Protein AF-A0AAD8JCR8-F1 (afdb_monomer_lite)

pLDDT: mean 84.41, std 14.59, range [31.91, 97.06]

Structure (mmCIF, N/CA/C/O backbone):
data_AF-A0AAD8JCR8-F1
#
_entry.id   AF-A0AAD8JCR8-F1
#
loop_
_atom_site.group_PDB
_atom_site.id
_atom_site.type_symbol
_atom_site.label_atom_id
_atom_site.label_alt_id
_atom_site.label_comp_id
_atom_site.label_asym_id
_atom_site.label_entity_id
_atom_site.label_seq_id
_atom_site.pdbx_PDB_ins_code
_atom_site.Cartn_x
_atom_site.Cartn_y
_atom_site.Cartn_z
_atom_site.occupancy
_atom_site.B_iso_or_equiv
_atom_site.auth_seq_id
_atom_site.auth_comp_id
_atom_site.auth_asym_id
_atom_site.auth_atom_id
_atom_site.pdbx_PDB_model_num
ATOM 1 N N . MET A 1 1 ? -14.875 0.041 -18.711 1.00 60.53 1 MET A N 1
ATOM 2 C CA . MET A 1 1 ? -13.749 -0.893 -18.945 1.00 60.53 1 MET A CA 1
ATOM 3 C C . MET A 1 1 ? -12.788 -0.206 -19.915 1.00 60.53 1 MET A C 1
ATOM 5 O O . MET A 1 1 ? -13.277 0.429 -20.838 1.00 60.53 1 MET A O 1
ATOM 9 N N . LYS A 1 2 ? -11.468 -0.226 -19.685 1.00 82.69 2 LYS A N 1
ATOM 10 C CA . LYS A 1 2 ? -10.485 0.430 -20.573 1.00 82.69 2 LYS A CA 1
ATOM 11 C C . LYS A 1 2 ? -10.344 -0.399 -21.867 1.00 82.69 2 LYS A C 1
ATOM 13 O O . LYS A 1 2 ? -9.853 -1.528 -21.819 1.00 82.69 2 LYS A O 1
ATOM 18 N N . GLN A 1 3 ? -10.853 0.117 -22.988 1.00 81.38 3 GLN A N 1
ATOM 19 C CA . GLN A 1 3 ? -11.085 -0.630 -24.238 1.00 81.38 3 GLN A CA 1
ATOM 20 C C . GLN A 1 3 ? -10.349 -0.021 -25.440 1.00 81.38 3 GLN A C 1
ATOM 22 O O . GLN A 1 3 ? -10.061 1.175 -25.457 1.00 81.38 3 GLN A O 1
ATOM 27 N N . GLY A 1 4 ? -10.085 -0.851 -26.454 1.00 91.38 4 GLY A N 1
ATOM 28 C CA . GLY A 1 4 ? -9.472 -0.472 -27.728 1.00 91.38 4 GLY A CA 1
ATOM 29 C C . GLY A 1 4 ? -8.068 -1.050 -27.921 1.00 91.38 4 GLY A C 1
ATOM 30 O O . GLY A 1 4 ? -7.397 -1.415 -26.958 1.00 91.38 4 GLY A O 1
ATOM 31 N N . ILE A 1 5 ? -7.591 -1.040 -29.170 1.00 92.50 5 ILE A N 1
ATOM 32 C CA . ILE A 1 5 ? -6.371 -1.741 -29.624 1.00 92.50 5 ILE A CA 1
ATOM 33 C C . ILE A 1 5 ? -5.140 -1.440 -28.753 1.00 92.50 5 ILE A C 1
ATOM 35 O O . ILE A 1 5 ? -4.346 -2.329 -28.456 1.00 92.50 5 ILE A O 1
ATOM 39 N N . LYS A 1 6 ? -4.967 -0.185 -28.317 1.00 91.44 6 LYS A N 1
ATOM 40 C CA . LYS A 1 6 ? -3.845 0.210 -27.445 1.00 91.44 6 LYS A CA 1
ATOM 41 C C . LYS A 1 6 ? -3.911 -0.463 -26.069 1.00 91.44 6 LYS A C 1
ATOM 43 O O . LYS A 1 6 ? -2.875 -0.824 -25.522 1.00 91.44 6 LYS A O 1
ATOM 48 N N . TRP A 1 7 ? -5.113 -0.630 -25.521 1.00 94.00 7 TRP A N 1
ATOM 49 C CA . TRP A 1 7 ? -5.338 -1.312 -24.248 1.00 94.00 7 TRP A CA 1
ATOM 50 C C . TRP A 1 7 ? -5.227 -2.824 -24.375 1.00 94.00 7 TRP A C 1
ATOM 52 O O . TRP A 1 7 ? -4.709 -3.451 -23.459 1.00 94.00 7 TRP A O 1
ATOM 62 N N . ASP A 1 8 ? -5.675 -3.394 -25.494 1.00 92.75 8 ASP A N 1
ATOM 63 C CA . ASP A 1 8 ? -5.535 -4.828 -25.759 1.00 92.75 8 ASP A CA 1
ATOM 64 C C . ASP A 1 8 ? -4.054 -5.218 -25.839 1.00 92.75 8 ASP A C 1
ATOM 66 O O . ASP A 1 8 ? -3.614 -6.088 -25.092 1.00 92.75 8 ASP A O 1
ATOM 70 N N . LYS A 1 9 ? -3.255 -4.472 -26.617 1.00 92.12 9 LYS A N 1
ATOM 71 C CA . LYS A 1 9 ? -1.795 -4.664 -26.685 1.00 92.12 9 LYS A CA 1
ATOM 72 C C . LYS A 1 9 ? -1.109 -4.466 -25.335 1.00 92.12 9 LYS A C 1
ATOM 74 O O . LYS A 1 9 ? -0.214 -5.221 -24.980 1.00 92.12 9 LYS A O 1
ATOM 79 N N . ALA A 1 10 ? -1.511 -3.447 -24.574 1.00 92.88 10 ALA A N 1
ATOM 80 C CA . ALA A 1 10 ? -0.928 -3.207 -23.258 1.00 92.88 10 ALA A CA 1
ATOM 81 C C . ALA A 1 10 ? -1.240 -4.344 -22.275 1.00 92.88 10 ALA A C 1
ATOM 83 O O . ALA A 1 10 ? -0.368 -4.686 -21.487 1.00 92.88 10 ALA A O 1
ATOM 84 N N . ARG A 1 11 ? -2.444 -4.934 -22.322 1.00 94.19 11 ARG A N 1
ATOM 85 C CA . ARG A 1 11 ? -2.802 -6.104 -21.502 1.00 94.19 11 ARG A CA 1
ATOM 86 C C . ARG A 1 11 ? -1.952 -7.313 -21.866 1.00 94.19 11 ARG A C 1
ATOM 88 O O . ARG A 1 11 ? -1.357 -7.907 -20.978 1.00 94.19 11 ARG A O 1
ATOM 95 N N . GLU A 1 12 ? -1.831 -7.595 -23.160 1.00 91.94 12 GLU A N 1
ATOM 96 C CA . GLU A 1 12 ? -0.976 -8.671 -23.663 1.00 91.94 12 GLU A CA 1
ATOM 97 C C . GLU A 1 12 ? 0.472 -8.509 -23.176 1.00 91.94 12 GLU A C 1
ATOM 99 O O . GLU A 1 12 ? 1.027 -9.436 -22.602 1.00 91.94 12 GLU A O 1
ATOM 104 N N . MET A 1 13 ? 1.048 -7.306 -23.292 1.00 92.94 13 MET A N 1
ATOM 105 C CA . MET A 1 13 ? 2.396 -7.008 -22.788 1.00 92.94 13 MET A CA 1
ATOM 106 C C . MET A 1 13 ? 2.516 -7.112 -21.261 1.00 92.94 13 MET A C 1
ATOM 108 O O . MET A 1 13 ? 3.553 -7.529 -20.753 1.00 92.94 13 MET A O 1
ATOM 112 N N . PHE A 1 14 ? 1.490 -6.684 -20.522 1.00 91.62 14 PHE A N 1
ATOM 113 C CA . PHE A 1 14 ? 1.516 -6.622 -19.060 1.00 91.62 14 PHE A CA 1
ATOM 114 C C . PHE A 1 14 ? 1.415 -8.002 -18.405 1.00 91.62 14 PHE A C 1
ATOM 116 O O . PHE A 1 14 ? 1.975 -8.207 -17.331 1.00 91.62 14 PHE A O 1
ATOM 123 N N . ASP A 1 15 ? 0.701 -8.937 -19.032 1.00 89.00 15 ASP A N 1
ATOM 124 C CA . ASP A 1 15 ? 0.519 -10.289 -18.502 1.00 89.00 15 ASP A CA 1
ATOM 125 C C . ASP A 1 15 ? 1.690 -11.232 -18.851 1.00 89.00 15 ASP A C 1
ATOM 127 O O . ASP A 1 15 ? 1.733 -12.368 -18.372 1.00 89.00 15 ASP A O 1
ATOM 131 N N . ILE A 1 16 ? 2.676 -10.768 -19.629 1.00 89.00 16 ILE A N 1
ATOM 132 C CA . ILE A 1 16 ? 3.904 -11.525 -19.883 1.00 89.00 16 ILE A CA 1
ATOM 133 C C . ILE A 1 16 ? 4.768 -11.576 -18.606 1.00 89.00 16 ILE A C 1
ATOM 135 O O . ILE A 1 16 ? 5.085 -10.528 -18.034 1.00 89.00 16 ILE A O 1
ATOM 139 N N . PRO A 1 17 ? 5.201 -12.774 -18.158 1.00 82.94 17 PRO A N 1
ATOM 140 C CA . PRO A 1 17 ? 6.036 -12.916 -16.969 1.00 82.94 17 PRO A CA 1
ATOM 141 C C . PRO A 1 17 ? 7.377 -12.189 -17.086 1.00 82.94 17 PRO A C 1
ATOM 143 O O . PRO A 1 17 ? 8.046 -12.259 -18.116 1.00 82.94 17 PRO A O 1
ATOM 146 N N . GLN A 1 18 ? 7.813 -11.572 -15.990 1.00 87.75 18 GLN A N 1
ATOM 147 C CA . GLN A 1 18 ? 9.146 -10.978 -15.881 1.00 87.75 18 GLN A CA 1
ATOM 148 C C . GLN A 1 18 ? 10.173 -12.098 -15.669 1.00 87.75 18 GLN A C 1
ATOM 150 O O . GLN A 1 18 ? 10.093 -12.813 -14.668 1.00 87.75 18 GLN A O 1
ATOM 155 N N . ARG A 1 19 ? 11.108 -12.284 -16.607 1.00 80.50 19 ARG A N 1
ATOM 156 C CA . ARG A 1 19 ? 12.106 -13.372 -16.566 1.00 80.50 19 ARG A CA 1
ATOM 157 C C . ARG A 1 19 ? 13.521 -12.865 -16.290 1.00 80.50 19 ARG A C 1
ATOM 159 O O . ARG A 1 19 ? 14.357 -13.627 -15.812 1.00 80.50 19 ARG A O 1
ATOM 166 N N . GLY A 1 20 ? 13.788 -11.602 -16.596 1.00 74.56 20 GLY A N 1
ATOM 167 C CA . GLY A 1 20 ? 15.066 -10.942 -16.415 1.00 74.56 20 GLY A CA 1
ATOM 168 C C . GLY A 1 20 ? 15.449 -10.746 -14.951 1.00 74.56 20 GLY A C 1
ATOM 169 O O . GLY A 1 20 ? 14.635 -10.848 -14.030 1.00 74.56 20 GLY A O 1
ATOM 170 N N . THR A 1 21 ? 16.730 -10.447 -14.738 1.00 76.38 21 THR A N 1
ATOM 171 C CA . THR A 1 21 ? 17.276 -10.173 -13.409 1.00 76.38 21 THR A CA 1
ATOM 172 C C . THR A 1 21 ? 16.658 -8.903 -12.830 1.00 76.38 21 THR A C 1
ATOM 174 O O . THR A 1 21 ? 16.927 -7.801 -13.309 1.00 76.38 21 THR A O 1
ATOM 177 N N . ASN A 1 22 ? 15.871 -9.056 -11.767 1.00 87.62 22 ASN A N 1
ATOM 178 C CA . ASN A 1 22 ? 15.339 -7.942 -10.990 1.00 87.62 22 ASN A CA 1
ATOM 179 C C . ASN A 1 22 ? 16.290 -7.578 -9.841 1.00 87.62 22 ASN A C 1
ATOM 181 O O . ASN A 1 22 ? 16.941 -8.433 -9.241 1.00 87.62 22 ASN A O 1
ATOM 185 N N . ASN A 1 23 ? 16.330 -6.301 -9.481 1.00 91.94 23 ASN A N 1
ATOM 186 C CA . ASN A 1 23 ? 17.080 -5.759 -8.352 1.00 91.94 23 ASN A CA 1
ATOM 187 C C . ASN A 1 23 ? 16.273 -5.802 -7.041 1.00 91.94 23 ASN A C 1
ATOM 189 O O . ASN A 1 23 ? 16.494 -4.972 -6.159 1.00 91.94 23 ASN A O 1
ATOM 193 N N . ASP A 1 24 ? 15.349 -6.758 -6.896 1.00 92.75 24 ASP A N 1
ATOM 194 C CA . ASP A 1 24 ? 14.408 -6.836 -5.771 1.00 92.75 24 ASP A CA 1
ATOM 195 C C . ASP A 1 24 ? 15.116 -6.834 -4.415 1.00 92.75 24 ASP A C 1
ATOM 197 O O . ASP A 1 24 ? 14.747 -6.082 -3.516 1.00 92.75 24 ASP A O 1
ATOM 201 N N . ALA A 1 25 ? 16.182 -7.628 -4.276 1.00 92.12 25 ALA A N 1
ATOM 202 C CA . ALA A 1 25 ? 16.962 -7.696 -3.044 1.00 92.12 25 ALA A CA 1
ATOM 203 C C . ALA A 1 25 ? 17.636 -6.356 -2.706 1.00 92.12 25 ALA A C 1
ATOM 205 O O . ALA A 1 25 ? 17.689 -5.963 -1.541 1.00 92.12 25 ALA A O 1
ATOM 206 N N . THR A 1 26 ? 18.136 -5.633 -3.710 1.00 93.50 26 THR A N 1
ATOM 207 C CA . THR A 1 26 ? 18.755 -4.315 -3.514 1.00 93.50 26 THR A CA 1
ATOM 208 C C . THR A 1 26 ? 17.706 -3.272 -3.143 1.00 93.50 26 THR A C 1
ATOM 210 O O . THR A 1 26 ? 17.921 -2.486 -2.224 1.00 93.50 26 THR A O 1
ATOM 213 N N . PHE A 1 27 ? 16.540 -3.309 -3.790 1.00 94.31 27 PHE A N 1
ATOM 214 C CA . PHE A 1 27 ? 15.432 -2.425 -3.450 1.00 94.31 27 PHE A CA 1
ATOM 215 C C . PHE A 1 27 ? 14.914 -2.684 -2.027 1.00 94.31 27 PHE A C 1
ATOM 217 O O . PHE A 1 27 ? 14.671 -1.743 -1.278 1.00 94.31 27 PHE A O 1
ATOM 224 N N . LEU A 1 28 ? 14.822 -3.948 -1.602 1.00 93.56 28 LEU A N 1
ATOM 225 C CA . LEU A 1 28 ? 14.475 -4.299 -0.222 1.00 93.56 28 LEU A CA 1
ATOM 226 C C . LEU A 1 28 ? 15.479 -3.746 0.792 1.00 93.56 28 LEU A C 1
ATOM 228 O O . LEU A 1 28 ? 15.063 -3.228 1.825 1.00 93.56 28 LEU A O 1
ATOM 232 N N . LYS A 1 29 ? 16.782 -3.797 0.489 1.00 94.19 29 LYS A N 1
ATOM 233 C CA . LYS A 1 29 ? 17.818 -3.190 1.342 1.00 94.19 29 LYS A CA 1
ATOM 234 C C . LYS A 1 29 ? 17.651 -1.675 1.464 1.00 94.19 29 LYS A C 1
ATOM 236 O O . LYS A 1 29 ? 17.855 -1.141 2.550 1.00 94.19 29 LYS A O 1
ATOM 241 N N . LEU A 1 30 ? 17.253 -0.988 0.391 1.00 93.38 30 LEU A N 1
ATOM 242 C CA . LEU A 1 30 ? 16.919 0.439 0.445 1.00 93.38 30 LEU A CA 1
ATOM 243 C C . LEU A 1 30 ? 15.720 0.692 1.369 1.00 93.38 30 LEU A C 1
ATOM 245 O O . LEU A 1 30 ? 15.808 1.542 2.252 1.00 93.38 30 LEU A O 1
ATOM 249 N N . LEU A 1 31 ? 14.624 -0.058 1.213 1.00 93.44 31 LEU A N 1
ATOM 250 C CA . LEU A 1 31 ? 13.452 0.092 2.084 1.00 93.44 31 LEU A CA 1
ATOM 251 C C . LEU A 1 31 ? 13.816 -0.125 3.560 1.00 93.44 31 LEU A C 1
ATOM 253 O O . LEU A 1 31 ? 13.415 0.664 4.414 1.00 93.44 31 LEU A O 1
ATOM 257 N N . GLU A 1 32 ? 14.630 -1.140 3.845 1.00 93.19 32 GLU A N 1
ATOM 258 C CA . GLU A 1 32 ? 15.102 -1.443 5.197 1.00 93.19 32 GLU A CA 1
ATOM 259 C C . GLU A 1 32 ? 15.999 -0.339 5.764 1.00 93.19 32 GLU A C 1
ATOM 261 O O . GLU A 1 32 ? 15.847 0.064 6.916 1.00 93.19 32 GLU A O 1
ATOM 266 N N . LYS A 1 33 ? 16.891 0.225 4.943 1.00 93.44 33 LYS A N 1
ATOM 267 C CA . LYS A 1 33 ? 17.714 1.383 5.311 1.00 93.44 33 LYS A CA 1
ATOM 268 C C . LYS A 1 33 ? 16.838 2.588 5.667 1.00 93.44 33 LYS A C 1
ATOM 270 O O . LYS A 1 33 ? 17.048 3.199 6.713 1.00 93.44 33 LYS A O 1
ATOM 275 N N . ILE A 1 34 ? 15.826 2.905 4.852 1.00 93.12 34 ILE A N 1
ATOM 276 C CA . ILE A 1 34 ? 14.897 4.015 5.130 1.00 93.12 34 ILE A CA 1
ATOM 277 C C . ILE A 1 34 ? 14.114 3.743 6.423 1.00 93.12 34 ILE A C 1
ATOM 279 O O . ILE A 1 34 ? 13.964 4.654 7.239 1.00 93.12 34 ILE A O 1
ATOM 283 N N . ARG A 1 35 ? 13.648 2.505 6.638 1.00 92.06 35 ARG A N 1
ATOM 284 C CA . ARG A 1 35 ? 12.930 2.085 7.853 1.00 92.06 35 ARG A CA 1
ATOM 285 C C . ARG A 1 35 ? 13.800 2.175 9.103 1.00 92.06 35 ARG A C 1
ATOM 287 O O . ARG A 1 35 ? 13.332 2.656 10.125 1.00 92.06 35 ARG A O 1
ATOM 294 N N . THR A 1 36 ? 15.058 1.759 9.018 1.00 92.38 36 THR A N 1
ATOM 295 C CA . THR A 1 36 ? 16.001 1.793 10.144 1.00 92.38 36 THR A CA 1
ATOM 296 C C . THR A 1 36 ? 16.275 3.228 10.592 1.00 92.38 36 THR A C 1
ATOM 298 O O . THR A 1 36 ? 16.303 3.514 11.785 1.00 92.38 36 THR A O 1
ATOM 301 N N . VAL A 1 37 ? 16.430 4.151 9.638 1.00 93.12 37 VAL A N 1
ATOM 302 C CA . VAL A 1 37 ? 16.619 5.584 9.926 1.00 93.12 37 VAL A CA 1
ATOM 303 C C . VAL A 1 37 ? 15.332 6.233 10.450 1.00 93.12 37 VAL A C 1
ATOM 305 O O . VAL A 1 37 ? 15.391 7.189 11.218 1.00 93.12 37 VAL A O 1
ATOM 308 N N . ASN A 1 38 ? 14.166 5.712 10.061 1.00 90.25 38 ASN A N 1
ATOM 309 C CA . ASN A 1 38 ? 12.856 6.258 10.408 1.00 90.25 38 ASN A CA 1
ATOM 310 C C . ASN A 1 38 ? 11.987 5.178 11.080 1.00 90.25 38 ASN A C 1
ATOM 312 O O . ASN A 1 38 ? 11.108 4.611 10.426 1.00 90.25 38 ASN A O 1
ATOM 316 N N . PRO A 1 39 ? 12.213 4.868 12.370 1.00 84.75 39 PRO A N 1
ATOM 317 C CA . PRO A 1 39 ? 11.524 3.765 13.043 1.00 84.75 39 PRO A CA 1
ATOM 318 C C . PRO A 1 39 ? 10.021 4.020 13.217 1.00 84.75 39 PRO A C 1
ATOM 320 O O . PRO A 1 39 ? 9.221 3.085 13.172 1.00 84.75 39 PRO A O 1
ATOM 323 N N . ASP A 1 40 ? 9.620 5.286 13.367 1.00 87.56 40 ASP A N 1
ATOM 324 C CA . ASP A 1 40 ? 8.212 5.669 13.360 1.00 87.56 40 ASP A CA 1
ATOM 325 C C . ASP A 1 40 ? 7.599 5.481 11.964 1.00 87.56 40 ASP A C 1
ATOM 327 O O . ASP A 1 40 ? 8.164 5.881 10.943 1.00 87.56 40 ASP A O 1
ATOM 331 N N . ASN A 1 41 ? 6.402 4.898 11.903 1.00 86.56 41 ASN A N 1
ATOM 332 C CA . ASN A 1 41 ? 5.778 4.590 10.623 1.00 86.56 41 ASN A CA 1
ATOM 333 C C . ASN A 1 41 ? 5.387 5.850 9.838 1.00 86.56 41 ASN A C 1
ATOM 335 O O . ASN A 1 41 ? 5.417 5.818 8.609 1.00 86.56 41 ASN A O 1
ATOM 339 N N . SER A 1 42 ? 5.019 6.951 10.498 1.00 88.00 42 SER A N 1
ATOM 340 C CA . SER A 1 42 ? 4.704 8.203 9.801 1.00 88.00 42 SER A CA 1
ATOM 341 C C . SER A 1 42 ? 5.961 8.819 9.179 1.00 88.00 42 SER A C 1
ATOM 343 O O . SER A 1 42 ? 5.929 9.208 8.007 1.00 88.00 42 SER A O 1
ATOM 345 N N . LEU A 1 43 ? 7.084 8.799 9.906 1.00 91.06 43 LEU A N 1
ATOM 346 C CA . LEU A 1 43 ? 8.388 9.238 9.409 1.00 91.06 43 LEU A CA 1
ATOM 347 C C . LEU A 1 43 ? 8.875 8.349 8.263 1.00 91.06 43 LEU A C 1
ATOM 349 O O . LEU A 1 43 ? 9.269 8.869 7.221 1.00 91.06 43 LEU A O 1
ATOM 353 N N . TYR A 1 44 ? 8.759 7.024 8.393 1.00 93.50 44 TYR A N 1
ATOM 354 C CA . TYR A 1 44 ? 9.107 6.090 7.321 1.00 93.50 44 TYR A CA 1
ATOM 355 C C . TYR A 1 44 ? 8.290 6.347 6.053 1.00 93.50 44 TYR A C 1
ATOM 357 O O . TYR A 1 44 ? 8.842 6.428 4.960 1.00 93.50 44 TYR A O 1
ATOM 365 N N . MET A 1 45 ? 6.973 6.520 6.185 1.00 94.25 45 MET A N 1
ATOM 366 C CA . MET A 1 45 ? 6.091 6.824 5.055 1.00 94.25 45 MET A CA 1
ATOM 367 C C . MET A 1 45 ? 6.436 8.160 4.396 1.00 94.25 45 MET A C 1
ATOM 369 O O . MET A 1 45 ? 6.407 8.273 3.170 1.00 94.25 45 MET A O 1
ATOM 373 N N . LYS A 1 46 ? 6.792 9.175 5.185 1.00 94.44 46 LYS A N 1
ATOM 374 C CA . LYS A 1 46 ? 7.244 10.459 4.651 1.00 94.44 46 LYS A CA 1
ATOM 375 C C . LYS A 1 46 ? 8.557 10.303 3.877 1.00 94.44 46 LYS A C 1
ATOM 377 O O . LYS A 1 46 ? 8.605 10.686 2.711 1.00 94.44 46 LYS A O 1
ATOM 382 N N . ALA A 1 47 ? 9.559 9.667 4.480 1.00 95.19 47 ALA A N 1
ATOM 383 C CA . ALA A 1 47 ? 10.862 9.439 3.865 1.00 95.19 47 ALA A CA 1
ATOM 384 C C . ALA A 1 47 ? 10.758 8.589 2.589 1.00 95.19 47 ALA A C 1
ATOM 386 O O . ALA A 1 47 ? 11.342 8.932 1.567 1.00 95.19 47 ALA A O 1
ATOM 387 N N . LEU A 1 48 ? 9.937 7.533 2.595 1.00 95.75 48 LEU A N 1
ATOM 388 C CA . LEU A 1 48 ? 9.681 6.712 1.411 1.00 95.75 48 LEU A CA 1
ATOM 389 C C . LEU A 1 48 ? 9.044 7.528 0.278 1.00 95.75 48 LEU A C 1
ATOM 391 O O . LEU A 1 48 ? 9.405 7.378 -0.888 1.00 95.75 48 LEU A O 1
ATOM 395 N N . LYS A 1 49 ? 8.084 8.400 0.604 1.00 96.06 49 LYS A N 1
ATOM 396 C CA . LYS A 1 49 ? 7.446 9.279 -0.382 1.00 96.06 49 LYS A CA 1
ATOM 397 C C . LYS A 1 49 ? 8.430 10.300 -0.956 1.00 96.06 49 LYS A C 1
ATOM 399 O O . LYS A 1 49 ? 8.262 10.691 -2.110 1.00 96.06 49 LYS A O 1
ATOM 404 N N . GLU A 1 50 ? 9.391 10.765 -0.172 1.00 95.81 50 GLU A N 1
ATOM 405 C CA . GLU A 1 50 ? 10.423 11.703 -0.620 1.00 95.81 50 GLU A CA 1
ATOM 406 C C . GLU A 1 50 ? 11.476 11.005 -1.487 1.00 95.81 50 GLU A C 1
ATOM 408 O O . GLU A 1 50 ? 11.805 11.517 -2.555 1.00 95.81 50 GLU A O 1
ATOM 413 N N . ASP A 1 51 ? 11.925 9.809 -1.094 1.00 95.81 51 ASP A N 1
ATOM 414 C CA . ASP A 1 51 ? 12.955 9.072 -1.826 1.00 95.81 51 ASP A CA 1
ATOM 415 C C . ASP A 1 51 ? 12.446 8.494 -3.153 1.00 95.81 51 ASP A C 1
ATOM 417 O O . ASP A 1 51 ? 13.105 8.627 -4.182 1.00 95.81 51 ASP A O 1
ATOM 421 N N . ILE A 1 52 ? 11.253 7.888 -3.181 1.00 96.88 52 ILE A N 1
ATOM 422 C CA . ILE A 1 52 ? 10.711 7.330 -4.424 1.00 96.88 52 ILE A CA 1
ATOM 423 C C . ILE A 1 52 ? 10.196 8.463 -5.312 1.00 96.88 52 ILE A C 1
ATOM 425 O O . ILE A 1 52 ? 9.135 9.049 -5.077 1.00 96.88 52 ILE A O 1
ATOM 429 N N . LEU A 1 53 ? 10.924 8.752 -6.386 1.00 96.00 53 LEU A N 1
ATOM 430 C CA . LEU A 1 53 ? 10.616 9.840 -7.309 1.00 96.00 53 LEU A CA 1
ATOM 431 C C . LEU A 1 53 ? 9.491 9.462 -8.274 1.00 96.00 53 LEU A C 1
ATOM 433 O O . LEU A 1 53 ? 8.545 10.230 -8.459 1.00 96.00 53 LEU A O 1
ATOM 437 N N . ARG A 1 54 ? 9.583 8.281 -8.894 1.00 95.94 54 ARG A N 1
ATOM 438 C CA . ARG A 1 54 ? 8.602 7.788 -9.872 1.00 95.94 54 ARG A CA 1
ATOM 439 C C . ARG A 1 54 ? 8.699 6.282 -10.071 1.00 95.94 54 ARG A C 1
ATOM 441 O O . ARG A 1 54 ? 9.768 5.698 -9.912 1.00 95.94 54 ARG A O 1
ATOM 448 N N . ILE A 1 55 ? 7.590 5.699 -10.513 1.00 97.06 55 ILE A N 1
ATOM 449 C CA . ILE A 1 55 ? 7.483 4.309 -10.949 1.00 97.06 55 ILE A CA 1
ATOM 450 C C . ILE A 1 55 ? 6.920 4.284 -12.370 1.00 97.06 55 ILE A C 1
ATOM 452 O O . ILE A 1 55 ? 5.919 4.940 -12.675 1.00 97.06 55 ILE A O 1
ATOM 456 N N . THR A 1 56 ? 7.561 3.527 -13.251 1.00 96.06 56 THR A N 1
ATOM 457 C CA . THR A 1 56 ? 7.137 3.352 -14.643 1.00 96.06 56 THR A CA 1
ATOM 458 C C . THR A 1 56 ? 7.265 1.901 -15.050 1.00 96.06 56 THR A C 1
ATOM 460 O O . THR A 1 56 ? 8.273 1.272 -14.762 1.00 96.06 56 THR A O 1
ATOM 463 N N . SER A 1 57 ? 6.280 1.399 -15.777 1.00 94.06 57 SER A N 1
ATOM 464 C CA . SER A 1 57 ? 6.377 0.147 -16.515 1.00 94.06 57 SER A CA 1
ATOM 465 C C . SER A 1 57 ? 6.739 0.393 -17.979 1.00 94.06 57 SER A C 1
ATOM 467 O O . SER A 1 57 ? 6.269 1.354 -18.596 1.00 94.06 57 SER A O 1
ATOM 469 N N . ALA A 1 58 ? 7.553 -0.489 -18.539 1.00 91.62 58 ALA A N 1
ATOM 470 C CA . ALA A 1 58 ? 7.912 -0.525 -19.950 1.00 91.62 58 ALA A CA 1
ATOM 471 C C . ALA A 1 58 ? 7.963 -1.978 -20.430 1.00 91.62 58 ALA A C 1
ATOM 473 O O . ALA A 1 58 ? 8.038 -2.895 -19.619 1.00 91.62 58 ALA A O 1
ATOM 474 N N . PHE A 1 59 ? 7.921 -2.185 -21.741 1.00 91.31 59 PHE A N 1
ATOM 475 C CA . PHE A 1 59 ? 8.069 -3.503 -22.347 1.00 91.31 59 PHE A CA 1
ATOM 476 C C . PHE A 1 59 ? 9.330 -3.512 -23.209 1.00 91.31 59 PHE A C 1
ATOM 478 O O . PHE A 1 59 ? 9.470 -2.656 -24.087 1.00 91.31 59 PHE A O 1
ATOM 485 N N . ASP A 1 60 ? 10.246 -4.443 -22.955 1.00 88.75 60 ASP A N 1
ATOM 486 C CA . ASP A 1 60 ? 11.414 -4.654 -23.813 1.00 88.75 60 ASP A CA 1
ATOM 487 C C . ASP A 1 60 ? 11.021 -5.584 -24.954 1.00 88.75 60 ASP A C 1
ATOM 489 O O . ASP A 1 60 ? 10.612 -6.725 -24.741 1.00 88.75 60 ASP A O 1
ATOM 493 N N . GLN A 1 61 ? 11.159 -5.094 -26.180 1.00 86.56 61 GLN A N 1
ATOM 494 C CA . GLN A 1 61 ? 10.822 -5.852 -27.379 1.00 86.56 61 GLN A CA 1
ATOM 495 C C . GLN A 1 61 ? 11.858 -6.929 -27.717 1.00 86.56 61 GLN A C 1
ATOM 497 O O . GLN A 1 61 ? 11.519 -7.904 -28.380 1.00 86.56 61 GLN A O 1
ATOM 502 N N . VAL A 1 62 ? 13.110 -6.778 -27.286 1.00 86.12 62 VAL A N 1
ATOM 503 C CA . VAL A 1 62 ? 14.166 -7.766 -27.540 1.00 86.12 62 VAL A CA 1
ATOM 504 C C . VAL A 1 62 ? 13.985 -8.951 -26.605 1.00 86.12 62 VAL A C 1
ATOM 506 O O . VAL A 1 62 ? 14.000 -10.100 -27.039 1.00 86.12 62 VAL A O 1
ATOM 509 N N . ARG A 1 63 ? 13.771 -8.668 -25.318 1.00 83.50 63 ARG A N 1
ATOM 510 C CA . ARG A 1 63 ? 13.578 -9.701 -24.292 1.00 83.50 63 ARG A CA 1
ATOM 511 C C . ARG A 1 63 ? 12.141 -10.199 -24.187 1.00 83.50 63 ARG A C 1
ATOM 513 O O . ARG A 1 63 ? 11.912 -11.218 -23.544 1.00 83.50 63 ARG A O 1
ATOM 520 N N . GLN A 1 64 ? 11.205 -9.507 -24.841 1.00 88.19 64 GLN A N 1
ATOM 521 C CA . GLN A 1 64 ? 9.771 -9.787 -24.797 1.00 88.19 64 GLN A CA 1
ATOM 522 C C . GLN A 1 64 ? 9.277 -9.882 -23.353 1.00 88.19 64 GLN A C 1
ATOM 524 O O . GLN A 1 64 ? 8.649 -10.863 -22.971 1.00 88.19 64 GLN A O 1
ATOM 529 N N . GLU A 1 65 ? 9.607 -8.888 -22.527 1.00 88.50 65 GLU A N 1
ATOM 530 C CA . GLU A 1 65 ? 9.260 -8.916 -21.107 1.00 88.50 65 GLU A CA 1
ATOM 531 C C . GLU A 1 65 ? 8.902 -7.536 -20.542 1.00 88.50 65 GLU A C 1
ATOM 533 O O . GLU A 1 65 ? 9.332 -6.487 -21.036 1.00 88.50 65 GLU A O 1
ATOM 538 N N . LEU A 1 66 ? 8.086 -7.553 -19.486 1.00 90.00 66 LEU A N 1
ATOM 539 C CA . LEU A 1 66 ? 7.696 -6.372 -18.726 1.00 90.00 66 LEU A CA 1
ATOM 540 C C . LEU A 1 66 ? 8.815 -5.950 -17.761 1.00 90.00 66 LEU A C 1
ATOM 542 O O . LEU A 1 66 ? 9.323 -6.742 -16.970 1.00 90.00 66 LEU A O 1
ATOM 546 N N . PHE A 1 67 ? 9.116 -4.657 -17.738 1.00 90.38 67 PHE A N 1
ATOM 547 C CA . PHE A 1 67 ? 10.020 -4.033 -16.778 1.00 90.38 67 PHE A CA 1
ATOM 548 C C . PHE A 1 67 ? 9.256 -3.044 -15.928 1.00 90.38 67 PHE A C 1
ATOM 550 O O . PHE A 1 67 ? 8.511 -2.219 -16.457 1.00 90.38 67 PHE A O 1
ATOM 557 N N . ILE A 1 68 ? 9.488 -3.077 -14.619 1.00 94.31 68 ILE A N 1
ATOM 558 C CA . ILE A 1 68 ? 9.024 -2.039 -13.705 1.00 94.31 68 ILE A CA 1
ATOM 559 C C . ILE A 1 68 ? 10.252 -1.328 -13.165 1.00 94.31 68 ILE A C 1
ATOM 561 O O . ILE A 1 68 ? 11.085 -1.917 -12.486 1.00 94.31 68 ILE A O 1
ATOM 565 N N . TYR A 1 69 ? 10.351 -0.050 -13.491 1.00 94.81 69 TYR A N 1
ATOM 566 C CA . TYR A 1 69 ? 11.451 0.813 -13.118 1.00 94.81 69 TYR A CA 1
ATOM 567 C C . TYR A 1 69 ? 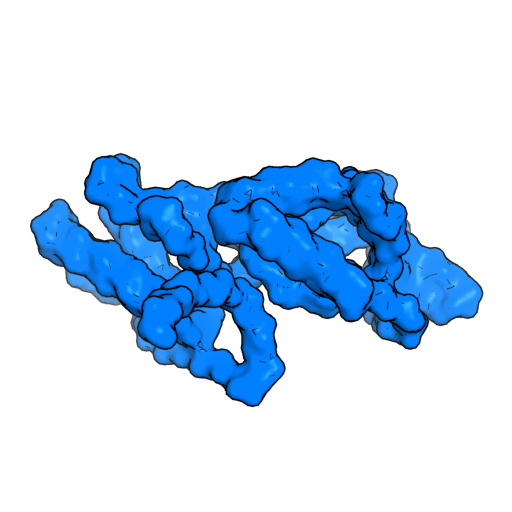11.028 1.742 -11.989 1.00 94.81 69 TYR A C 1
ATOM 569 O O . TYR A 1 69 ? 10.005 2.428 -12.090 1.00 94.81 69 TYR A O 1
ATOM 577 N N . VAL A 1 70 ? 11.832 1.785 -10.933 1.00 96.38 70 VAL A N 1
ATOM 578 C CA . VAL A 1 70 ? 11.658 2.679 -9.790 1.00 96.38 70 VAL A CA 1
ATOM 579 C C . VAL A 1 70 ? 12.853 3.609 -9.714 1.00 96.38 70 VAL A C 1
ATOM 581 O O . VAL A 1 70 ? 13.985 3.153 -9.582 1.00 96.38 70 VAL A O 1
ATOM 584 N N . SER A 1 71 ? 12.602 4.915 -9.777 1.00 96.00 71 SER A N 1
ATOM 585 C CA . SER A 1 71 ? 13.628 5.932 -9.541 1.00 96.00 71 SER A CA 1
ATOM 586 C C . SER A 1 71 ? 13.608 6.363 -8.077 1.00 96.00 71 SER A C 1
ATOM 588 O O . SER A 1 71 ? 12.565 6.793 -7.581 1.00 96.00 71 SER A O 1
ATOM 590 N N . SER A 1 72 ? 14.760 6.265 -7.422 1.00 95.25 72 SER A N 1
ATOM 591 C CA . SER A 1 72 ? 15.050 6.722 -6.062 1.00 95.25 72 SER A CA 1
ATOM 592 C C . SER A 1 72 ? 15.920 7.981 -6.120 1.00 95.25 72 SER A C 1
ATOM 594 O O . SER A 1 72 ? 16.733 8.142 -7.032 1.00 95.25 72 SER A O 1
ATOM 596 N N . ALA A 1 73 ? 15.735 8.886 -5.166 1.00 92.88 73 ALA A N 1
ATOM 597 C CA . ALA A 1 73 ? 16.558 10.078 -5.029 1.00 92.88 73 ALA A CA 1
ATOM 598 C C . ALA A 1 73 ? 17.972 9.734 -4.536 1.00 92.88 73 ALA A C 1
ATOM 600 O O . ALA A 1 73 ? 18.936 10.349 -4.986 1.00 92.88 73 ALA A O 1
ATOM 601 N N . LEU A 1 74 ? 18.093 8.755 -3.632 1.00 86.69 74 LEU A N 1
ATOM 602 C CA . LEU A 1 74 ? 19.350 8.432 -2.954 1.00 86.69 74 LEU A CA 1
ATOM 603 C C . LEU A 1 74 ? 20.175 7.343 -3.649 1.00 86.69 74 LEU A C 1
ATOM 605 O O . LEU A 1 74 ? 21.399 7.427 -3.652 1.00 86.69 74 LEU A O 1
ATOM 609 N N . GLU A 1 75 ? 19.535 6.326 -4.228 1.00 88.56 75 GLU A N 1
ATOM 610 C CA . GLU A 1 75 ? 20.229 5.125 -4.737 1.00 88.56 75 GLU A CA 1
ATOM 611 C C . GLU A 1 75 ? 20.057 4.933 -6.259 1.00 88.56 75 GLU A C 1
ATOM 613 O O . GLU A 1 75 ? 20.286 3.855 -6.810 1.00 88.56 75 GLU A O 1
ATOM 618 N N . GLY A 1 76 ? 19.630 5.977 -6.972 1.00 91.50 76 GLY A N 1
ATOM 619 C CA . GLY A 1 76 ? 19.507 5.947 -8.425 1.00 91.50 76 GLY A CA 1
ATOM 620 C C . GLY A 1 76 ? 18.249 5.222 -8.887 1.00 91.50 76 GLY A C 1
ATOM 621 O O . GLY A 1 76 ? 17.146 5.755 -8.780 1.00 91.50 76 GLY A O 1
ATOM 622 N N . SER A 1 77 ? 18.363 4.059 -9.523 1.00 93.31 77 SER A N 1
ATOM 623 C CA . SER A 1 77 ? 17.175 3.381 -10.046 1.00 93.31 77 SER A CA 1
ATOM 624 C C . SER A 1 77 ? 17.274 1.869 -10.087 1.00 93.31 77 SER A C 1
ATOM 626 O O . SER A 1 77 ? 18.342 1.296 -10.277 1.00 93.31 77 SER A O 1
ATOM 628 N N . PHE A 1 78 ? 16.109 1.244 -9.959 1.00 94.50 78 PHE A N 1
ATOM 629 C CA . PHE A 1 78 ? 15.947 -0.193 -9.815 1.00 94.50 78 PHE A CA 1
ATOM 630 C C . PHE A 1 78 ? 14.997 -0.723 -10.873 1.00 94.50 78 PHE A C 1
ATOM 632 O O . PHE A 1 78 ? 13.961 -0.114 -11.141 1.00 94.50 78 PHE A O 1
ATOM 639 N N . THR A 1 79 ? 15.316 -1.896 -11.407 1.00 94.06 79 THR A N 1
ATOM 640 C CA . THR A 1 79 ? 14.319 -2.741 -12.065 1.00 94.06 79 THR A CA 1
ATOM 641 C C . THR A 1 79 ? 13.791 -3.718 -11.029 1.00 94.06 79 THR A C 1
ATOM 643 O O . THR A 1 79 ? 14.590 -4.408 -10.405 1.00 94.06 79 THR A O 1
ATOM 646 N N . ILE A 1 80 ? 12.481 -3.773 -10.811 1.00 94.38 80 ILE A N 1
ATOM 647 C CA . ILE A 1 80 ? 11.881 -4.641 -9.793 1.00 94.38 80 ILE A CA 1
ATOM 648 C C . ILE A 1 80 ? 10.757 -5.503 -10.360 1.00 94.38 80 ILE A C 1
ATOM 650 O O . ILE A 1 80 ? 10.175 -5.205 -11.409 1.00 94.38 80 ILE A O 1
ATOM 654 N N . SER A 1 81 ? 10.428 -6.562 -9.627 1.00 93.12 81 SER A N 1
ATOM 655 C CA . SER A 1 81 ? 9.276 -7.397 -9.929 1.00 93.12 81 SER A CA 1
ATOM 656 C C . SER A 1 81 ? 7.958 -6.766 -9.470 1.00 93.12 81 SER A C 1
ATOM 658 O O . SER A 1 81 ? 7.873 -6.039 -8.474 1.00 93.12 81 SER A O 1
ATOM 660 N N . LEU A 1 82 ? 6.886 -7.088 -10.190 1.00 92.81 82 LEU A N 1
ATOM 661 C CA . LEU A 1 82 ? 5.517 -6.777 -9.801 1.00 92.81 82 LEU A CA 1
ATOM 662 C C . LEU A 1 82 ? 5.176 -7.453 -8.469 1.00 92.81 82 LEU A C 1
ATOM 664 O O . LEU A 1 82 ? 4.603 -6.817 -7.586 1.00 92.81 82 LEU A O 1
ATOM 668 N N . ASP A 1 83 ? 5.597 -8.707 -8.306 1.00 91.06 83 ASP A N 1
ATOM 669 C CA . ASP A 1 83 ? 5.437 -9.494 -7.084 1.00 91.06 83 ASP A CA 1
ATOM 670 C C . ASP A 1 83 ? 5.980 -8.765 -5.848 1.00 91.06 83 ASP A C 1
ATOM 672 O O . ASP A 1 83 ? 5.324 -8.739 -4.802 1.00 91.06 83 ASP A O 1
ATOM 676 N N . LEU A 1 84 ? 7.151 -8.127 -5.963 1.00 92.31 84 LEU A N 1
ATOM 677 C CA . LEU A 1 84 ? 7.748 -7.357 -4.874 1.00 92.31 84 LEU A CA 1
ATOM 678 C C . LEU A 1 84 ? 6.840 -6.210 -4.418 1.00 92.31 84 LEU A C 1
ATOM 680 O O . LEU A 1 84 ? 6.640 -6.026 -3.211 1.00 92.31 84 LEU A O 1
ATOM 684 N N . LEU A 1 85 ? 6.288 -5.457 -5.377 1.00 92.06 85 LEU A N 1
ATOM 685 C CA . LEU A 1 85 ? 5.378 -4.343 -5.109 1.00 92.06 85 LEU A CA 1
ATOM 686 C C . LEU A 1 85 ? 4.070 -4.833 -4.491 1.00 92.06 85 LEU A C 1
ATOM 688 O O . LEU A 1 85 ? 3.612 -4.262 -3.506 1.00 92.06 85 LEU A O 1
ATOM 692 N N . GLN A 1 86 ? 3.487 -5.907 -5.023 1.00 89.38 86 GLN A N 1
ATOM 693 C CA . GLN A 1 86 ? 2.200 -6.432 -4.559 1.00 89.38 86 GLN A CA 1
ATOM 694 C C . GLN A 1 86 ? 2.239 -6.973 -3.125 1.00 89.38 86 GLN A C 1
ATOM 696 O O . GLN A 1 86 ? 1.202 -7.014 -2.466 1.00 89.38 86 GLN A O 1
ATOM 701 N N . ARG A 1 87 ? 3.420 -7.367 -2.635 1.00 88.50 87 ARG A N 1
ATOM 702 C CA . ARG A 1 87 ? 3.637 -7.870 -1.267 1.00 88.50 87 ARG A CA 1
ATOM 703 C C . ARG A 1 87 ? 3.940 -6.769 -0.245 1.00 88.50 87 ARG A C 1
ATOM 705 O O . ARG A 1 87 ? 4.245 -7.083 0.904 1.00 88.50 87 ARG A O 1
ATOM 712 N N . ARG A 1 88 ? 3.927 -5.493 -0.643 1.00 90.31 88 ARG A N 1
ATOM 713 C CA . ARG A 1 88 ? 4.171 -4.369 0.273 1.00 90.31 88 ARG A CA 1
ATOM 714 C C . ARG A 1 88 ? 2.995 -4.154 1.227 1.00 90.31 88 ARG A C 1
ATOM 716 O O . ARG A 1 88 ? 1.870 -4.579 0.968 1.00 90.31 88 ARG A O 1
ATOM 723 N N . SER A 1 89 ? 3.260 -3.477 2.343 1.00 88.81 89 SER A N 1
ATOM 724 C CA . SER A 1 89 ? 2.209 -3.085 3.285 1.00 88.81 89 SER A CA 1
ATOM 725 C C . SER A 1 89 ? 1.235 -2.090 2.653 1.00 88.81 89 SER A C 1
ATOM 727 O O . SER A 1 89 ? 1.551 -1.425 1.667 1.00 88.81 89 SER A O 1
ATOM 729 N N . LEU A 1 90 ? 0.046 -1.941 3.238 1.00 90.50 90 LEU A N 1
ATOM 730 C CA . LEU A 1 90 ? -0.991 -1.075 2.680 1.00 90.50 90 LEU A CA 1
ATOM 731 C C . LEU A 1 90 ? -0.537 0.389 2.534 1.00 90.50 90 LEU A C 1
ATOM 733 O O . LEU A 1 90 ? -0.797 1.024 1.513 1.00 90.50 90 LEU A O 1
ATOM 737 N N . SER A 1 91 ? 0.179 0.918 3.529 1.00 91.44 91 SER A N 1
ATOM 738 C CA . SER A 1 91 ? 0.710 2.283 3.470 1.00 91.44 91 SER A CA 1
ATOM 739 C C . SER A 1 91 ? 1.801 2.438 2.404 1.00 91.44 91 SER A C 1
ATOM 741 O O . SER A 1 91 ? 1.842 3.451 1.709 1.00 91.44 91 SER A O 1
ATOM 743 N N . GLU A 1 92 ? 2.661 1.430 2.239 1.00 93.50 92 GLU A N 1
ATOM 744 C CA . GLU A 1 92 ? 3.678 1.427 1.183 1.00 93.50 92 GLU A CA 1
ATOM 745 C C . GLU A 1 92 ? 3.028 1.347 -0.198 1.00 93.50 92 GLU A C 1
ATOM 747 O O . GLU A 1 92 ? 3.360 2.151 -1.063 1.00 93.50 92 GLU A O 1
ATOM 752 N N . LEU A 1 93 ? 2.063 0.440 -0.397 1.00 93.62 93 LEU A N 1
ATOM 753 C CA . LEU A 1 93 ? 1.287 0.332 -1.635 1.00 93.62 93 LEU A CA 1
ATOM 754 C C . LEU A 1 93 ? 0.654 1.671 -2.006 1.00 93.62 93 LEU A C 1
ATOM 756 O O . LEU A 1 93 ? 0.761 2.096 -3.152 1.00 93.62 93 LEU A O 1
ATOM 760 N N . TRP A 1 94 ? 0.059 2.370 -1.036 1.00 93.69 94 TRP A N 1
ATOM 761 C CA . TRP A 1 94 ? -0.519 3.694 -1.251 1.00 93.69 94 TRP A CA 1
ATOM 762 C C . TRP A 1 94 ? 0.503 4.711 -1.776 1.00 93.69 94 TRP A C 1
ATOM 764 O O . TRP A 1 94 ? 0.235 5.419 -2.752 1.00 93.69 94 TRP A O 1
ATOM 774 N N . ILE A 1 95 ? 1.693 4.760 -1.172 1.00 94.75 95 ILE A N 1
ATOM 775 C CA . ILE A 1 95 ? 2.773 5.641 -1.631 1.00 94.75 95 ILE A CA 1
ATOM 776 C C . ILE A 1 95 ? 3.239 5.228 -3.022 1.00 94.75 95 ILE A C 1
ATOM 778 O O . ILE A 1 95 ? 3.277 6.067 -3.919 1.00 94.75 95 ILE A O 1
ATOM 782 N N . LEU A 1 96 ? 3.555 3.952 -3.228 1.00 95.06 96 LEU A N 1
ATOM 783 C CA . LEU A 1 96 ? 4.086 3.439 -4.490 1.00 95.06 96 LEU A CA 1
ATOM 784 C C . LEU A 1 96 ? 3.097 3.682 -5.638 1.00 95.06 96 LEU A C 1
ATOM 786 O O . LEU A 1 96 ? 3.485 4.203 -6.681 1.00 95.06 96 LEU A O 1
ATOM 790 N N . MET A 1 97 ? 1.803 3.434 -5.417 1.00 94.62 97 MET A N 1
ATOM 791 C CA . MET A 1 97 ? 0.733 3.770 -6.360 1.00 94.62 97 MET A CA 1
ATOM 792 C C . MET A 1 97 ? 0.720 5.252 -6.730 1.00 94.62 97 MET A C 1
ATOM 794 O O . MET A 1 97 ? 0.575 5.584 -7.906 1.00 94.62 97 MET A O 1
ATOM 798 N N . SER A 1 98 ? 0.891 6.149 -5.752 1.00 94.56 98 SER A N 1
ATOM 799 C CA . SER A 1 98 ? 0.921 7.598 -6.002 1.00 94.56 98 SER A CA 1
ATOM 800 C C . SER A 1 98 ? 2.109 8.038 -6.867 1.00 94.56 98 SER A C 1
ATOM 802 O O . SER A 1 98 ? 2.070 9.109 -7.470 1.00 94.56 98 SER A O 1
ATOM 804 N N . LYS A 1 99 ? 3.153 7.204 -6.952 1.00 96.56 99 LYS A N 1
ATOM 805 C CA . LYS A 1 99 ? 4.367 7.445 -7.740 1.00 96.56 99 LYS A CA 1
ATOM 806 C C . LYS A 1 99 ? 4.322 6.822 -9.134 1.00 96.56 99 LYS A C 1
ATOM 808 O O . LYS A 1 99 ? 5.218 7.090 -9.935 1.00 96.56 99 LYS A O 1
ATOM 813 N N . VAL A 1 100 ? 3.297 6.034 -9.463 1.00 96.56 100 VAL A N 1
ATOM 814 C CA . VAL A 1 100 ? 3.134 5.466 -10.808 1.00 96.56 100 VAL A CA 1
ATOM 815 C C . VAL A 1 100 ? 2.797 6.572 -11.811 1.00 96.56 100 VAL A C 1
ATOM 817 O O . VAL A 1 100 ? 1.790 7.268 -11.684 1.00 96.56 100 VAL A O 1
ATOM 820 N N . LYS A 1 101 ? 3.617 6.728 -12.856 1.00 93.44 101 LYS A N 1
ATOM 821 C CA . LYS A 1 101 ? 3.399 7.741 -13.898 1.00 93.44 101 LYS A CA 1
ATOM 822 C C . LYS A 1 101 ? 2.280 7.315 -14.849 1.00 93.44 101 LYS A C 1
ATOM 824 O O . LYS A 1 101 ? 2.517 6.583 -15.803 1.00 93.44 101 LYS A O 1
ATOM 829 N N . ARG A 1 102 ? 1.074 7.840 -14.666 1.00 90.94 102 ARG A N 1
ATOM 830 C CA . ARG A 1 102 ? -0.143 7.487 -15.425 1.00 90.94 102 ARG A CA 1
ATOM 831 C C . ARG A 1 102 ? -0.220 8.044 -16.863 1.00 90.94 102 ARG A C 1
ATOM 833 O O . ARG A 1 102 ? -1.264 8.488 -17.318 1.00 90.94 102 ARG A O 1
ATOM 840 N N . SER A 1 103 ? 0.898 8.049 -17.591 1.00 91.25 103 SER A N 1
ATOM 841 C CA . SER A 1 103 ? 1.001 8.611 -18.949 1.00 91.25 103 SER A CA 1
ATOM 842 C C . SER A 1 103 ? 0.899 7.579 -20.079 1.00 91.25 103 SER A C 1
ATOM 844 O O . SER A 1 103 ? 0.978 7.953 -21.245 1.00 91.25 103 SER A O 1
ATOM 846 N N . SER A 1 104 ? 0.792 6.285 -19.770 1.00 93.31 104 SER A N 1
ATOM 847 C CA . SER A 1 104 ? 0.699 5.208 -20.764 1.00 93.31 104 SER A CA 1
ATOM 848 C C . SER A 1 104 ? -0.300 4.141 -20.321 1.00 93.31 104 SER A C 1
ATOM 850 O O . SER A 1 104 ? -0.545 3.977 -19.125 1.00 93.31 104 SER A O 1
ATOM 852 N N . CYS A 1 105 ? -0.850 3.383 -21.277 1.00 95.19 105 CYS A N 1
ATOM 853 C CA . CYS A 1 105 ? -1.764 2.281 -20.970 1.00 95.19 105 CYS A CA 1
ATOM 854 C C . CYS A 1 105 ? -1.101 1.222 -20.072 1.00 95.19 105 CYS A C 1
ATOM 856 O O . CYS A 1 105 ? -1.746 0.701 -19.172 1.00 95.19 105 CYS A O 1
ATOM 858 N N . LEU A 1 106 ? 0.195 0.956 -20.260 1.00 93.69 106 LEU A N 1
ATOM 859 C CA . LEU A 1 106 ? 0.942 0.003 -19.436 1.00 93.69 106 LEU A CA 1
ATOM 860 C C . LEU A 1 106 ? 1.074 0.485 -17.981 1.00 93.69 106 LEU A C 1
ATOM 862 O O . LEU A 1 106 ? 0.785 -0.262 -17.051 1.00 93.69 106 LEU A O 1
ATOM 866 N N . ASN A 1 107 ? 1.396 1.767 -17.773 1.00 95.38 107 ASN A N 1
ATOM 867 C CA . ASN A 1 107 ? 1.495 2.337 -16.425 1.00 95.38 107 ASN A CA 1
ATOM 868 C C . ASN A 1 107 ? 0.135 2.421 -15.727 1.00 95.38 107 ASN A C 1
ATOM 870 O O . ASN A 1 107 ? 0.038 2.292 -14.511 1.00 95.38 107 ASN A O 1
ATOM 874 N N . GLU A 1 108 ? -0.925 2.645 -16.494 1.00 96.00 108 GLU A N 1
ATOM 875 C CA . GLU A 1 108 ? -2.295 2.580 -16.000 1.00 96.00 108 GLU A CA 1
ATOM 876 C C . GLU A 1 108 ? -2.679 1.166 -15.544 1.00 96.00 108 GLU A C 1
ATOM 878 O O . GLU A 1 108 ? -3.343 1.032 -14.519 1.00 96.00 108 GLU A O 1
ATOM 883 N N . LEU A 1 109 ? -2.232 0.123 -16.253 1.00 95.31 109 LEU A N 1
ATOM 884 C CA . LEU A 1 109 ? -2.407 -1.269 -15.822 1.00 95.31 109 LEU A CA 1
ATOM 885 C C . LEU A 1 109 ? -1.589 -1.579 -14.564 1.00 95.31 109 LEU A C 1
ATOM 887 O O . LEU A 1 109 ? -2.108 -2.234 -13.662 1.00 95.31 109 LEU A O 1
ATOM 891 N N . LEU A 1 110 ? -0.363 -1.051 -14.449 1.00 95.62 110 LEU A N 1
ATOM 892 C CA . LEU A 1 110 ? 0.424 -1.150 -13.217 1.00 95.62 110 LEU A CA 1
ATOM 893 C C . LEU A 1 110 ? -0.317 -0.514 -12.036 1.00 95.62 110 LEU A C 1
ATOM 895 O O . LEU A 1 110 ? -0.457 -1.138 -10.987 1.00 95.62 110 LEU A O 1
ATOM 899 N N . TYR A 1 111 ? -0.827 0.707 -12.214 1.00 95.38 111 TYR A N 1
ATOM 900 C CA . TYR A 1 111 ? -1.613 1.390 -11.189 1.00 95.38 111 TYR A CA 1
ATOM 901 C C . TYR A 1 111 ? -2.850 0.577 -10.787 1.00 95.38 111 TYR A C 1
ATOM 903 O O . TYR A 1 111 ? -3.083 0.378 -9.595 1.00 95.38 111 TYR A O 1
ATOM 911 N N . ASP A 1 112 ? -3.618 0.075 -11.761 1.00 93.44 112 ASP A N 1
ATOM 912 C CA . ASP A 1 112 ? -4.803 -0.746 -11.495 1.00 93.44 112 ASP A CA 1
ATOM 913 C C . ASP A 1 112 ? -4.429 -2.029 -10.734 1.00 93.44 112 ASP A C 1
ATOM 915 O O . ASP A 1 112 ? -5.090 -2.372 -9.757 1.00 93.44 112 ASP A O 1
ATOM 919 N N . ARG A 1 113 ? -3.329 -2.696 -11.105 1.00 93.31 113 ARG A N 1
ATOM 920 C CA . ARG A 1 113 ? -2.863 -3.920 -10.439 1.00 93.31 113 ARG A CA 1
ATOM 921 C C . ARG A 1 113 ? -2.443 -3.670 -8.988 1.00 93.31 113 ARG A C 1
ATOM 923 O O . ARG A 1 113 ? -2.782 -4.470 -8.118 1.00 93.31 113 ARG A O 1
ATOM 930 N N . LEU A 1 114 ? -1.748 -2.566 -8.711 1.00 93.75 114 LEU A N 1
ATOM 931 C CA . LEU A 1 114 ? -1.387 -2.177 -7.343 1.00 93.75 114 LEU A CA 1
ATOM 932 C C . LEU A 1 114 ? -2.612 -1.748 -6.528 1.00 93.75 114 LEU A C 1
ATOM 934 O O . LEU A 1 114 ? -2.716 -2.102 -5.354 1.00 93.75 114 LEU A O 1
ATOM 938 N N . ARG A 1 115 ? -3.571 -1.050 -7.149 1.00 92.69 115 ARG A N 1
ATOM 939 C CA . ARG A 1 115 ? -4.854 -0.713 -6.521 1.00 92.69 115 ARG A CA 1
ATOM 940 C C . ARG A 1 115 ? -5.626 -1.971 -6.143 1.00 92.69 115 ARG A C 1
ATOM 942 O O . ARG A 1 115 ? -6.152 -2.051 -5.039 1.00 92.69 115 ARG A O 1
ATOM 949 N N . ASP A 1 116 ? -5.680 -2.957 -7.030 1.00 91.31 116 ASP A N 1
ATOM 950 C CA . ASP A 1 116 ? -6.353 -4.226 -6.765 1.00 91.31 116 ASP A CA 1
ATOM 951 C C . ASP A 1 116 ? -5.671 -4.995 -5.626 1.00 91.31 116 ASP A C 1
ATOM 953 O O . ASP A 1 116 ? -6.358 -5.580 -4.787 1.00 91.31 116 ASP A O 1
ATOM 957 N N . SER A 1 117 ? -4.337 -4.942 -5.540 1.00 90.12 117 SER A N 1
ATOM 958 C CA . SER A 1 117 ? -3.594 -5.442 -4.379 1.00 90.12 117 SER A CA 1
ATOM 959 C C . SER A 1 117 ? -3.951 -4.680 -3.098 1.00 90.12 117 SER A C 1
ATOM 961 O O . SER A 1 117 ? -4.218 -5.318 -2.084 1.00 90.12 117 SER A O 1
ATOM 963 N N . ALA A 1 118 ? -4.044 -3.347 -3.133 1.00 89.19 118 ALA A N 1
ATOM 964 C CA . ALA A 1 118 ? -4.428 -2.533 -1.976 1.00 89.19 118 ALA A CA 1
ATOM 965 C C . ALA A 1 118 ? -5.876 -2.790 -1.515 1.00 89.19 118 ALA A C 1
ATOM 967 O O . ALA A 1 118 ? -6.130 -2.868 -0.318 1.00 89.19 118 ALA A O 1
ATOM 968 N N . MET A 1 119 ? -6.820 -2.995 -2.442 1.00 85.81 119 MET A N 1
ATOM 969 C CA . MET A 1 119 ? -8.211 -3.357 -2.121 1.00 85.81 119 MET A CA 1
ATOM 970 C C . MET A 1 119 ? -8.336 -4.739 -1.473 1.00 85.81 119 MET A C 1
ATOM 972 O O . MET A 1 119 ? -9.270 -4.974 -0.710 1.00 85.81 119 MET A O 1
ATOM 976 N N . LYS A 1 120 ? -7.423 -5.661 -1.797 1.00 84.69 120 LYS A N 1
ATOM 977 C CA . LYS A 1 120 ? -7.377 -7.015 -1.222 1.00 84.69 120 LYS A CA 1
ATOM 978 C C . LYS A 1 120 ? -6.500 -7.098 0.028 1.00 84.69 120 LYS A C 1
ATOM 980 O O . LYS A 1 120 ? -6.553 -8.104 0.735 1.00 84.69 120 LYS A O 1
ATOM 985 N N . ALA A 1 121 ? -5.684 -6.080 0.290 1.00 83.00 121 ALA A N 1
ATOM 986 C CA . ALA A 1 121 ? -4.818 -6.038 1.454 1.00 83.00 121 ALA A CA 1
ATOM 987 C C . ALA A 1 121 ? -5.657 -5.973 2.734 1.00 83.00 121 ALA A C 1
ATOM 989 O O . ALA A 1 121 ? -6.691 -5.307 2.802 1.00 83.00 121 ALA A O 1
ATOM 990 N N . SER A 1 122 ? -5.202 -6.669 3.774 1.00 83.75 122 SER A N 1
ATOM 991 C CA . SER A 1 122 ? -5.850 -6.565 5.076 1.00 83.75 122 SER A CA 1
ATOM 992 C C . SER A 1 122 ? -5.629 -5.187 5.697 1.00 83.75 122 SER A C 1
ATOM 994 O O . SER A 1 122 ? -4.601 -4.570 5.405 1.00 83.75 122 SER A O 1
ATOM 996 N N . PRO A 1 123 ? -6.503 -4.749 6.622 1.00 87.25 123 PRO A N 1
ATOM 997 C CA . PRO A 1 123 ? -6.246 -3.560 7.422 1.00 87.25 123 PRO A CA 1
ATOM 998 C C . PRO A 1 123 ? -4.850 -3.614 8.033 1.00 87.25 123 PRO A C 1
ATOM 1000 O O . PRO A 1 123 ? -4.434 -4.654 8.557 1.00 87.25 123 PRO A O 1
ATOM 1003 N N . GLN A 1 124 ? -4.134 -2.501 7.937 1.00 88.94 124 GLN A N 1
ATOM 1004 C CA . GLN A 1 124 ? -2.811 -2.362 8.522 1.00 88.94 124 GLN A CA 1
ATOM 1005 C C . GLN A 1 124 ? -2.950 -1.677 9.876 1.00 88.94 124 GLN A C 1
ATOM 1007 O O . GLN A 1 124 ? -3.405 -0.537 9.947 1.00 88.94 124 GLN A O 1
ATOM 1012 N N . VAL A 1 125 ? -2.529 -2.366 10.932 1.00 87.31 125 VAL A N 1
ATOM 1013 C CA . VAL A 1 125 ? -2.398 -1.784 12.269 1.00 87.31 125 VAL A CA 1
ATOM 1014 C C . VAL A 1 125 ? -1.015 -1.148 12.378 1.00 87.31 125 VAL A C 1
ATOM 1016 O O . VAL A 1 125 ? -0.009 -1.777 12.052 1.00 87.31 125 VAL A O 1
ATOM 1019 N N . VAL A 1 126 ? -0.969 0.114 12.793 1.00 85.38 126 VAL A N 1
ATOM 1020 C CA . VAL A 1 126 ? 0.258 0.870 13.051 1.00 85.38 126 VAL A CA 1
ATOM 1021 C C . VAL A 1 126 ? 0.288 1.219 14.535 1.00 85.38 126 VAL A C 1
ATOM 1023 O O . VAL A 1 126 ? -0.685 1.757 15.066 1.00 85.38 126 VAL A O 1
ATOM 1026 N N . HIS A 1 127 ? 1.385 0.894 15.218 1.00 72.38 127 HIS A N 1
ATOM 1027 C CA . HIS A 1 127 ? 1.510 1.171 16.646 1.00 72.38 127 HIS A CA 1
ATOM 1028 C C . HIS A 1 127 ? 1.836 2.649 16.923 1.00 72.38 127 HIS A C 1
ATOM 1030 O O . HIS A 1 127 ? 2.805 3.181 16.391 1.00 72.38 127 HIS A O 1
ATOM 1036 N N . PHE A 1 128 ? 1.045 3.208 17.850 1.00 53.16 128 PHE A N 1
ATOM 1037 C CA . PHE A 1 128 ? 1.199 4.443 18.636 1.00 53.16 128 PHE A CA 1
ATOM 1038 C C . PHE A 1 128 ? 0.688 5.782 18.053 1.00 53.16 128 PHE A C 1
ATOM 1040 O O . PHE A 1 128 ? 1.287 6.305 17.117 1.00 53.16 128 PHE A O 1
ATOM 1047 N N . PRO A 1 129 ? -0.328 6.422 18.682 1.00 57.94 129 PRO A N 1
ATOM 1048 C CA . PRO A 1 129 ? -1.480 5.801 19.353 1.00 57.94 129 PRO A CA 1
ATOM 1049 C C . PRO A 1 129 ? -2.257 4.989 18.303 1.00 57.94 129 PRO A C 1
ATOM 1051 O O . PRO A 1 129 ? -2.477 5.500 17.215 1.00 57.94 129 PRO A O 1
ATOM 1054 N N . TYR A 1 130 ? -2.590 3.721 18.585 1.00 74.75 130 TYR A N 1
ATOM 1055 C CA . TYR A 1 130 ? -3.103 2.733 17.614 1.00 74.75 130 TYR A CA 1
ATOM 1056 C C . TYR A 1 130 ? -3.887 3.342 16.438 1.00 74.75 130 TYR A C 1
ATOM 1058 O O . TYR A 1 130 ? -4.999 3.847 16.604 1.00 74.75 130 TYR A O 1
ATOM 1066 N N . GLU A 1 131 ? -3.304 3.272 15.241 1.00 86.31 131 GLU A N 1
ATOM 1067 C CA . GLU A 1 131 ? -3.958 3.703 14.010 1.00 86.31 131 GLU A CA 1
ATOM 1068 C C . GLU A 1 131 ? -4.263 2.480 13.148 1.00 86.31 131 GLU A C 1
ATOM 1070 O O . GLU A 1 131 ? -3.393 1.642 12.890 1.00 86.31 131 GLU A O 1
ATOM 1075 N N . VAL A 1 132 ? -5.496 2.390 12.658 1.00 88.94 132 VAL A N 1
ATOM 1076 C CA . VAL A 1 132 ? -5.885 1.380 11.675 1.00 88.94 132 VAL A CA 1
ATOM 1077 C C . VAL A 1 132 ? -6.012 2.039 10.319 1.00 88.94 132 VAL A C 1
ATOM 1079 O O . VAL A 1 132 ? -6.813 2.951 10.120 1.00 88.94 132 VAL A O 1
ATOM 1082 N N . LYS A 1 133 ? -5.225 1.552 9.366 1.00 89.81 133 LYS A N 1
ATOM 1083 C CA . LYS A 1 133 ? -5.251 2.010 7.984 1.00 89.81 133 LYS A CA 1
ATOM 1084 C C . LYS A 1 133 ? -6.029 1.033 7.122 1.00 89.81 133 LYS A C 1
ATOM 1086 O O . LYS A 1 133 ? -5.772 -0.173 7.142 1.00 89.81 133 LYS A O 1
ATOM 1091 N N . ILE A 1 134 ? -6.972 1.566 6.353 1.00 89.56 134 ILE A N 1
ATOM 1092 C CA . ILE A 1 134 ? -7.898 0.799 5.519 1.00 89.56 134 ILE A CA 1
ATOM 1093 C C . ILE A 1 134 ? -7.939 1.429 4.136 1.00 89.56 134 ILE A C 1
ATOM 1095 O O . ILE A 1 134 ? -8.016 2.647 3.999 1.00 89.56 134 ILE A O 1
ATOM 1099 N N . TYR A 1 135 ? -7.922 0.603 3.098 1.00 84.94 135 TYR A N 1
ATOM 1100 C CA . TYR A 1 135 ? -8.115 1.080 1.739 1.00 84.94 135 TYR A CA 1
ATOM 1101 C C . TYR A 1 135 ? -9.598 1.030 1.383 1.00 84.94 135 TYR A C 1
ATOM 1103 O O . TYR A 1 135 ? -10.190 -0.049 1.327 1.00 84.94 135 TYR A O 1
ATOM 1111 N N . ARG A 1 136 ? -10.217 2.191 1.152 1.00 82.12 136 ARG A N 1
ATOM 1112 C CA . ARG A 1 136 ? -11.640 2.292 0.810 1.00 82.12 136 ARG A CA 1
ATOM 1113 C C . ARG A 1 136 ? -11.805 2.913 -0.571 1.00 82.12 136 ARG A C 1
ATOM 1115 O O . ARG A 1 136 ? -11.805 4.129 -0.737 1.00 82.12 136 ARG A O 1
ATOM 1122 N N . GLY A 1 137 ? -11.983 2.058 -1.575 1.00 78.62 137 GLY A N 1
ATOM 1123 C CA . GLY A 1 137 ? -12.197 2.476 -2.960 1.00 78.62 137 GLY A CA 1
ATOM 1124 C C . GLY A 1 137 ? -10.939 3.080 -3.582 1.00 78.62 137 GLY A C 1
ATOM 1125 O O . GLY A 1 137 ? -10.184 2.372 -4.238 1.00 78.62 137 GLY A O 1
ATOM 1126 N N . THR A 1 138 ? -10.731 4.384 -3.398 1.00 77.75 138 THR A N 1
ATOM 1127 C CA . THR A 1 138 ? -9.592 5.130 -3.963 1.00 77.75 138 THR A CA 1
ATOM 1128 C C . THR A 1 138 ? -8.745 5.845 -2.916 1.00 77.75 138 THR A C 1
ATOM 1130 O O . THR A 1 138 ? -7.735 6.443 -3.284 1.00 77.75 138 THR A O 1
ATOM 1133 N N . THR A 1 139 ? -9.116 5.793 -1.635 1.00 84.94 139 THR A N 1
ATOM 1134 C CA . THR A 1 139 ? -8.429 6.512 -0.557 1.00 84.94 139 THR A CA 1
ATOM 1135 C C . THR A 1 139 ? -7.913 5.568 0.524 1.00 84.94 139 THR A C 1
ATOM 1137 O O . THR A 1 139 ? -8.501 4.520 0.804 1.00 84.94 139 THR A O 1
ATOM 1140 N N . LEU A 1 140 ? -6.793 5.959 1.137 1.00 87.19 140 LEU A N 1
ATOM 1141 C CA . LEU A 1 140 ? -6.309 5.367 2.378 1.00 87.19 140 LEU A CA 1
ATOM 1142 C C . LEU A 1 140 ? -6.950 6.116 3.554 1.00 87.19 140 LEU A C 1
ATOM 1144 O O . LEU A 1 140 ? -6.652 7.285 3.785 1.00 87.19 140 LEU A O 1
ATOM 1148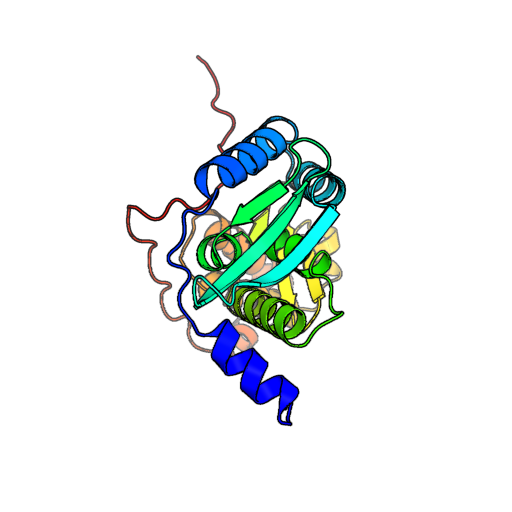 N N . GLU A 1 141 ? -7.854 5.449 4.260 1.00 87.88 141 GLU A N 1
ATOM 1149 C CA . GLU A 1 141 ? -8.510 5.945 5.468 1.00 87.88 141 GLU A CA 1
AT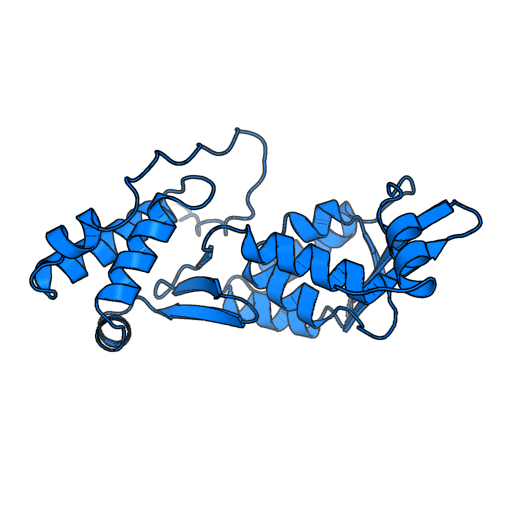OM 1150 C C . GLU A 1 141 ? -7.667 5.560 6.688 1.00 87.88 141 GLU A C 1
ATOM 1152 O O . GLU A 1 141 ? -7.281 4.398 6.831 1.00 87.88 141 GLU A O 1
ATOM 1157 N N . THR A 1 142 ? -7.392 6.526 7.564 1.00 88.75 142 THR A N 1
ATOM 1158 C CA . THR A 1 142 ? -6.7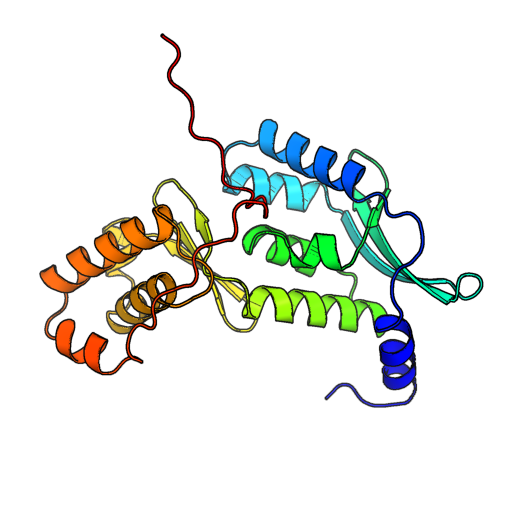14 6.299 8.847 1.00 88.75 142 THR A CA 1
ATOM 1159 C C . THR A 1 142 ? -7.720 6.508 9.969 1.00 88.75 142 THR A C 1
ATOM 1161 O O . THR A 1 142 ? -8.232 7.613 10.142 1.00 88.75 142 THR A O 1
ATOM 1164 N N . VAL A 1 143 ? -7.987 5.458 10.739 1.00 87.75 143 VAL A N 1
ATOM 1165 C CA . VAL A 1 143 ? -8.834 5.513 11.931 1.00 87.75 143 VAL A CA 1
ATOM 1166 C C . VAL A 1 143 ? -7.934 5.493 13.156 1.00 87.75 143 VAL A C 1
ATOM 1168 O O . VAL A 1 143 ? -7.243 4.507 13.404 1.00 87.75 143 VAL A O 1
ATOM 1171 N N . ARG A 1 144 ? -7.940 6.589 13.913 1.00 88.19 144 ARG A N 1
ATOM 1172 C CA . ARG A 1 144 ? -7.250 6.679 15.201 1.00 88.19 144 ARG A CA 1
ATOM 1173 C C . ARG A 1 144 ? -8.127 6.093 16.294 1.00 88.19 144 ARG A C 1
ATOM 1175 O O . ARG A 1 144 ? -9.330 6.354 16.321 1.00 88.19 144 ARG A O 1
ATOM 1182 N N . LEU A 1 145 ? -7.519 5.302 17.168 1.00 84.69 145 LEU A N 1
ATOM 1183 C CA . LEU A 1 145 ? -8.219 4.577 18.226 1.00 84.69 145 LEU A CA 1
ATOM 1184 C C . LEU A 1 145 ? -7.993 5.169 19.616 1.00 84.69 145 LEU A C 1
ATOM 1186 O O . LEU A 1 145 ? -8.242 4.507 20.619 1.00 84.69 145 LEU A O 1
ATOM 1190 N N . ASP A 1 146 ? -7.540 6.419 19.703 1.00 84.75 146 ASP A N 1
ATOM 1191 C CA . ASP A 1 146 ? -7.618 7.139 20.967 1.00 84.75 146 ASP A CA 1
ATOM 1192 C C . ASP A 1 146 ? -9.095 7.406 21.343 1.00 84.75 146 ASP A C 1
ATOM 1194 O O . ASP A 1 146 ? -9.952 7.530 20.456 1.00 84.75 146 ASP A O 1
ATOM 1198 N N . PRO A 1 147 ? -9.427 7.480 22.647 1.00 80.50 147 PRO A N 1
ATOM 1199 C CA . PRO A 1 147 ? -10.809 7.621 23.104 1.00 80.50 147 PRO A CA 1
ATOM 1200 C C . PRO A 1 147 ? -11.557 8.816 22.511 1.00 80.50 147 PRO A C 1
ATOM 1202 O O . PRO A 1 147 ? -12.772 8.741 22.332 1.00 80.50 147 PRO A O 1
ATOM 1205 N N . ASP A 1 148 ? -10.865 9.913 22.207 1.00 84.38 148 ASP A N 1
ATOM 1206 C CA . ASP A 1 148 ? -11.496 11.112 21.663 1.00 84.38 148 ASP A CA 1
ATOM 1207 C C . ASP A 1 148 ? -11.778 10.965 20.167 1.00 84.38 148 ASP A C 1
ATOM 1209 O O . ASP A 1 148 ? -12.887 11.265 19.722 1.00 84.38 148 ASP A O 1
ATOM 1213 N N . SER A 1 149 ? -10.853 10.383 19.405 1.00 85.25 149 SER A N 1
ATOM 1214 C CA . SER A 1 149 ? -11.074 10.037 17.999 1.00 85.25 149 SER A CA 1
ATOM 1215 C C . SER A 1 149 ? -12.169 8.986 17.815 1.00 85.25 149 SER A C 1
ATOM 1217 O O . SER A 1 149 ? -12.953 9.084 16.867 1.00 85.25 149 SER A O 1
ATOM 1219 N N . MET A 1 150 ? -12.281 8.004 18.717 1.00 84.75 150 MET A N 1
ATOM 1220 C CA . MET A 1 150 ? -13.328 6.977 18.637 1.00 84.75 150 MET A CA 1
ATOM 1221 C C . MET A 1 150 ? -14.737 7.548 18.832 1.00 84.75 150 MET A C 1
ATOM 1223 O O . MET A 1 150 ? -15.672 7.077 18.185 1.00 84.75 150 MET A O 1
ATOM 1227 N N . LYS A 1 151 ? -14.908 8.596 19.651 1.00 85.12 151 LYS A N 1
ATOM 1228 C CA . LYS A 1 151 ? -16.201 9.294 19.819 1.00 85.12 151 LYS A CA 1
ATOM 1229 C C . LYS A 1 151 ? -16.678 9.977 18.539 1.00 85.12 151 LYS A C 1
ATOM 1231 O O . LYS A 1 151 ? -17.881 10.132 18.347 1.00 85.12 151 LYS A O 1
ATOM 1236 N N . LEU A 1 152 ? -15.749 10.391 17.677 1.00 86.62 152 LEU A N 1
ATOM 1237 C CA . LEU A 1 152 ? -16.059 11.057 16.411 1.00 86.62 152 LEU A CA 1
ATOM 1238 C C . LEU A 1 152 ? -16.508 10.072 15.319 1.00 86.62 152 LEU A C 1
ATOM 1240 O O . LEU A 1 152 ? -17.070 10.493 14.308 1.00 86.62 152 LEU A O 1
ATOM 1244 N N . GLN A 1 153 ? -16.271 8.770 15.502 1.00 85.31 153 GLN A N 1
ATOM 1245 C CA . GLN A 1 153 ? -16.689 7.736 14.559 1.00 85.31 153 GLN A CA 1
ATOM 1246 C C . GLN A 1 153 ? -18.132 7.303 14.819 1.00 85.31 153 GLN A C 1
ATOM 1248 O O . GLN A 1 153 ? -18.587 7.195 15.957 1.00 85.31 153 GLN A O 1
ATOM 1253 N N . THR A 1 154 ? -18.867 6.975 13.756 1.00 86.88 154 THR A N 1
ATOM 1254 C CA . THR A 1 154 ? -20.201 6.389 13.926 1.00 86.88 154 THR A CA 1
ATOM 1255 C C . THR A 1 154 ? -20.098 4.971 14.487 1.00 86.88 154 THR A C 1
ATOM 1257 O O . THR A 1 154 ? -19.199 4.205 14.132 1.00 86.88 154 THR A O 1
ATOM 1260 N N . ALA A 1 155 ? -21.090 4.566 15.285 1.00 85.19 155 ALA A N 1
ATOM 1261 C CA . ALA A 1 155 ? -21.181 3.208 15.821 1.00 85.19 155 ALA A CA 1
ATOM 1262 C C . ALA A 1 155 ? -21.019 2.128 14.735 1.00 85.19 155 ALA A C 1
ATOM 1264 O O . ALA A 1 155 ? -20.283 1.161 14.898 1.00 85.19 155 ALA A O 1
ATOM 1265 N N . MET A 1 156 ? -21.655 2.315 13.574 1.00 86.06 156 MET A N 1
ATOM 1266 C CA . MET A 1 156 ? -21.561 1.366 12.464 1.00 86.06 156 MET A CA 1
ATOM 1267 C C . MET A 1 156 ? -20.152 1.297 11.853 1.00 86.06 156 MET A C 1
ATOM 1269 O O . MET A 1 156 ? -19.755 0.230 11.390 1.00 86.06 156 MET A O 1
ATOM 1273 N N . GLN A 1 157 ? -19.395 2.399 11.826 1.00 88.25 157 GLN A N 1
ATOM 1274 C CA . GLN A 1 157 ? -18.007 2.382 11.352 1.00 88.25 157 GLN A CA 1
ATOM 1275 C C . GLN A 1 157 ? -17.118 1.557 12.279 1.00 88.25 157 GLN A C 1
ATOM 1277 O O . GLN A 1 157 ? -16.384 0.708 11.783 1.00 88.25 157 GLN A O 1
ATOM 1282 N N . LEU A 1 158 ? -17.236 1.744 13.596 1.00 88.25 158 LEU A N 1
ATOM 1283 C CA . LEU A 1 158 ? -16.456 0.993 14.583 1.00 88.25 158 LEU A CA 1
ATOM 1284 C C . LEU A 1 158 ? -16.780 -0.505 14.541 1.00 88.25 158 LEU A C 1
ATOM 1286 O O . LEU A 1 158 ? -15.874 -1.327 14.442 1.00 88.25 158 LEU A O 1
ATOM 1290 N N . VAL A 1 159 ? -18.066 -0.867 14.485 1.00 88.44 159 VAL A N 1
ATOM 1291 C CA . VAL A 1 159 ? -18.492 -2.276 14.386 1.00 88.44 159 VAL A CA 1
ATOM 1292 C C . VAL A 1 159 ? -18.017 -2.920 13.076 1.00 88.44 159 VAL A C 1
ATOM 1294 O O . VAL A 1 159 ? -17.582 -4.071 13.060 1.00 88.44 159 VAL A O 1
ATOM 1297 N N . LYS A 1 160 ? -18.053 -2.184 11.955 1.00 88.81 160 LYS A N 1
ATOM 1298 C CA . LYS A 1 160 ? -17.501 -2.668 10.679 1.00 88.81 160 LYS A CA 1
ATOM 1299 C C . LYS A 1 160 ? -15.985 -2.821 10.732 1.00 88.81 160 LYS A C 1
ATOM 1301 O O . LYS A 1 160 ? -15.479 -3.786 10.167 1.00 88.81 160 LYS A O 1
ATOM 1306 N N . LEU A 1 161 ? -15.284 -1.891 11.377 1.00 89.50 161 LEU A N 1
ATOM 1307 C CA . LEU A 1 161 ? -13.834 -1.924 11.537 1.00 89.50 161 LEU A CA 1
ATOM 1308 C C . LEU A 1 161 ? -13.396 -3.130 12.364 1.00 89.50 161 LEU A C 1
ATOM 1310 O O . LEU A 1 161 ? -12.538 -3.888 11.923 1.00 89.50 161 LEU A O 1
ATOM 1314 N N . GLU A 1 162 ? -14.042 -3.353 13.505 1.00 90.25 162 GLU A N 1
ATOM 1315 C CA . GLU A 1 162 ? -13.825 -4.532 14.341 1.00 90.25 162 GLU A CA 1
ATOM 1316 C C . GLU A 1 162 ? -14.033 -5.823 13.537 1.00 90.25 162 GLU A C 1
ATOM 1318 O O . GLU A 1 162 ? -13.161 -6.691 13.487 1.00 90.25 162 GLU A O 1
ATOM 1323 N N . ASN A 1 163 ? -15.167 -5.936 12.839 1.00 88.88 163 ASN A N 1
ATOM 1324 C CA . ASN A 1 163 ? -15.450 -7.111 12.024 1.00 88.88 163 ASN A CA 1
ATOM 1325 C C . ASN A 1 163 ? -14.407 -7.304 10.912 1.00 88.88 163 ASN A C 1
ATOM 1327 O O . ASN A 1 163 ? -13.999 -8.429 10.631 1.00 88.88 163 ASN A O 1
ATOM 1331 N N . LEU A 1 164 ? -13.961 -6.218 10.277 1.00 88.50 164 LEU A N 1
ATOM 1332 C CA . LEU A 1 164 ? -12.941 -6.256 9.233 1.00 88.50 164 LEU A CA 1
ATOM 1333 C C . LEU A 1 164 ? -11.588 -6.730 9.783 1.00 88.50 164 LEU A C 1
ATOM 1335 O O . LEU A 1 164 ? -10.944 -7.567 9.153 1.00 88.50 164 LEU A O 1
ATOM 1339 N N . LEU A 1 165 ? -11.182 -6.262 10.965 1.00 88.25 165 LEU A N 1
ATOM 1340 C CA . LEU A 1 165 ? -9.959 -6.709 11.639 1.00 88.25 165 LEU A CA 1
ATOM 1341 C C . LEU A 1 165 ? -9.991 -8.205 11.961 1.00 88.25 165 LEU A C 1
ATOM 1343 O O . LEU A 1 165 ? -8.974 -8.871 11.784 1.00 88.25 165 LEU A O 1
ATOM 1347 N N . ARG A 1 166 ? -11.159 -8.736 12.348 1.00 87.19 166 ARG A N 1
ATOM 1348 C CA . ARG A 1 166 ? -11.348 -10.158 12.687 1.00 87.19 166 ARG A CA 1
ATOM 1349 C C . ARG A 1 166 ? -11.549 -11.084 11.486 1.00 87.19 166 ARG A C 1
ATOM 1351 O O . ARG A 1 166 ? -11.475 -12.294 11.656 1.00 87.19 166 ARG A O 1
ATOM 1358 N N . THR A 1 167 ? -11.838 -10.556 10.293 1.00 86.19 167 THR A N 1
ATOM 1359 C CA . THR A 1 167 ? -12.175 -11.380 9.109 1.00 86.19 167 THR A CA 1
ATOM 1360 C C . THR A 1 167 ? -11.252 -11.180 7.910 1.00 86.19 167 THR A C 1
ATOM 1362 O O . THR A 1 167 ? -11.172 -12.054 7.053 1.00 86.19 167 THR A O 1
ATOM 1365 N N . SER A 1 168 ? -10.519 -10.065 7.828 1.00 85.00 168 SER A N 1
ATOM 1366 C CA . SER A 1 168 ? -9.726 -9.722 6.642 1.00 85.00 168 SER A CA 1
ATOM 1367 C C . SER A 1 168 ? -8.255 -10.136 6.738 1.00 85.00 168 SER A C 1
ATOM 1369 O O . SER A 1 168 ? -7.495 -9.634 7.573 1.00 85.00 168 SER A O 1
ATOM 1371 N N . GLY A 1 169 ? -7.820 -10.956 5.779 1.00 81.81 169 GLY A N 1
ATOM 1372 C CA . GLY A 1 169 ? -6.437 -11.425 5.645 1.00 81.81 169 GLY A CA 1
ATOM 1373 C C . GLY A 1 169 ? -6.010 -12.374 6.761 1.00 81.81 169 GLY A C 1
ATOM 1374 O O . GLY A 1 169 ? -6.844 -13.058 7.346 1.00 81.81 169 GLY A O 1
ATOM 1375 N N . PHE A 1 170 ? -4.706 -12.422 7.036 1.00 81.38 170 PHE A N 1
ATOM 1376 C CA . PHE A 1 170 ? -4.155 -13.285 8.080 1.00 81.38 170 PHE A CA 1
ATOM 1377 C C . PHE A 1 170 ? -4.409 -12.732 9.482 1.00 81.38 170 PHE A C 1
ATOM 1379 O O . PHE A 1 170 ? -4.389 -11.508 9.684 1.00 81.38 170 PHE A O 1
ATOM 1386 N N . ALA A 1 171 ? -4.597 -13.648 10.431 1.00 80.88 171 ALA A N 1
ATOM 1387 C CA . ALA A 1 171 ? -4.653 -13.332 11.850 1.00 80.88 171 ALA A CA 1
ATOM 1388 C C . ALA A 1 171 ? -3.307 -12.776 12.329 1.00 80.88 171 ALA A C 1
ATOM 1390 O O . ALA A 1 171 ? -2.249 -13.295 11.971 1.00 80.88 171 ALA A O 1
ATOM 1391 N N . SER A 1 172 ? -3.356 -11.728 13.149 1.00 84.00 172 SER A N 1
ATOM 1392 C CA . SER A 1 172 ? -2.195 -11.215 13.875 1.00 84.00 172 SER A CA 1
ATOM 1393 C C . SER A 1 172 ? -2.598 -10.832 15.296 1.00 84.00 172 SER A C 1
ATOM 1395 O O . SER A 1 172 ? -3.783 -10.601 15.578 1.00 84.00 172 SER A O 1
ATOM 1397 N N . VAL A 1 173 ? -1.612 -10.787 16.191 1.00 85.06 173 VAL A N 1
ATOM 1398 C CA . VAL A 1 173 ? -1.825 -10.413 17.595 1.00 85.06 173 VAL A CA 1
ATOM 1399 C C . VAL A 1 173 ? -2.346 -8.979 17.667 1.00 85.06 173 VAL A C 1
ATOM 1401 O O . VAL A 1 173 ? -3.383 -8.731 18.270 1.00 85.06 173 VAL A O 1
ATOM 1404 N N . GLU A 1 174 ? -1.728 -8.068 16.918 1.00 85.25 174 GLU A N 1
ATOM 1405 C CA . GLU A 1 174 ? -2.068 -6.645 16.905 1.00 85.25 174 GLU A CA 1
ATOM 1406 C C . GLU A 1 174 ? -3.494 -6.402 16.392 1.00 85.25 174 GLU A C 1
ATOM 1408 O O . GLU A 1 174 ? -4.220 -5.570 16.930 1.00 85.25 174 GLU A O 1
ATOM 1413 N N . LYS A 1 175 ? -3.937 -7.139 15.361 1.00 87.44 175 LYS A N 1
ATOM 1414 C CA . LYS A 1 175 ? -5.326 -7.046 14.878 1.00 87.44 175 LYS A CA 1
ATOM 1415 C C . LYS A 1 175 ? -6.328 -7.505 15.927 1.00 87.44 175 LYS A C 1
ATOM 1417 O O . LYS A 1 175 ? -7.411 -6.931 16.004 1.00 87.44 175 LYS A O 1
ATOM 1422 N N . SER A 1 176 ? -5.979 -8.545 16.679 1.00 87.12 176 SER A N 1
ATOM 1423 C CA . SER A 1 176 ? -6.849 -9.112 17.708 1.00 87.12 176 SER A CA 1
ATOM 1424 C C . SER A 1 176 ? -6.979 -8.142 18.879 1.00 87.12 176 SER A C 1
ATOM 1426 O O . SER A 1 176 ? -8.094 -7.748 19.195 1.00 87.12 176 SER A O 1
ATOM 1428 N N . GLU A 1 177 ? -5.856 -7.642 19.401 1.00 88.19 177 GLU A N 1
ATOM 1429 C CA . GLU A 1 177 ? -5.818 -6.639 20.475 1.00 88.19 177 GLU A CA 1
ATOM 1430 C C . GLU A 1 177 ? -6.602 -5.372 20.110 1.00 88.19 177 GLU A C 1
ATOM 1432 O O . GLU A 1 177 ? -7.405 -4.867 20.893 1.00 88.19 177 GLU A O 1
ATOM 1437 N N . VAL A 1 178 ? -6.419 -4.872 18.886 1.00 88.44 178 VAL A N 1
ATOM 1438 C CA . VAL A 1 178 ? -7.143 -3.692 18.409 1.00 88.44 178 VAL A CA 1
ATOM 1439 C C . VAL A 1 178 ? -8.640 -3.968 18.238 1.00 88.44 178 VAL A C 1
ATOM 1441 O O . VAL A 1 178 ? -9.471 -3.119 18.563 1.00 88.44 178 VAL A O 1
ATOM 1444 N N . ALA A 1 179 ? -9.012 -5.144 17.732 1.00 89.31 179 ALA A N 1
ATOM 1445 C CA . ALA A 1 179 ? -10.416 -5.523 17.626 1.00 89.31 179 ALA A CA 1
ATOM 1446 C C . ALA A 1 179 ? -11.071 -5.696 19.005 1.00 89.31 179 ALA A C 1
ATOM 1448 O O . ALA A 1 179 ? -12.252 -5.381 19.158 1.00 89.31 179 ALA A O 1
ATOM 1449 N N . ASP A 1 180 ? -10.329 -6.174 20.001 1.00 89.38 180 ASP A N 1
ATOM 1450 C CA . ASP A 1 180 ? -10.797 -6.287 21.381 1.00 89.38 180 ASP A CA 1
ATOM 1451 C C . ASP A 1 180 ? -10.995 -4.891 21.994 1.00 89.38 180 ASP A C 1
ATOM 1453 O O . ASP A 1 180 ? -12.086 -4.597 22.473 1.00 89.38 180 ASP A O 1
ATOM 1457 N N . MET A 1 181 ? -10.046 -3.966 21.812 1.00 88.44 181 MET A N 1
ATOM 1458 C CA . MET A 1 181 ? -10.183 -2.566 22.246 1.00 88.44 181 MET A CA 1
ATOM 1459 C C . MET A 1 181 ? -11.433 -1.879 21.667 1.00 88.44 181 MET A C 1
ATOM 1461 O O . MET A 1 181 ? -12.174 -1.203 22.385 1.00 88.44 181 MET A O 1
ATOM 1465 N N . ILE A 1 182 ? -11.696 -2.057 20.366 1.00 89.12 182 ILE A N 1
ATOM 1466 C CA . ILE A 1 182 ? -12.901 -1.504 19.729 1.00 89.12 182 ILE A CA 1
ATOM 1467 C C . ILE A 1 182 ? -14.160 -2.174 20.293 1.00 89.12 182 ILE A C 1
ATOM 1469 O O . ILE A 1 182 ? -15.158 -1.492 20.531 1.00 89.12 182 ILE A O 1
ATOM 1473 N N . SER A 1 183 ? -14.127 -3.492 20.504 1.00 89.25 183 SER A N 1
ATOM 1474 C CA . SER A 1 183 ? -15.242 -4.261 21.067 1.00 89.25 183 SER A CA 1
ATOM 1475 C C . SER A 1 183 ? -15.598 -3.789 22.477 1.00 89.25 183 SER A C 1
ATOM 1477 O O . SER A 1 183 ? -16.779 -3.578 22.763 1.00 89.25 183 SER A O 1
ATOM 1479 N N . ASP A 1 184 ? -14.603 -3.566 23.334 1.00 89.44 184 ASP A N 1
ATOM 1480 C CA . ASP A 1 184 ? -14.792 -3.098 24.709 1.00 89.44 184 ASP A CA 1
ATOM 1481 C C . ASP A 1 184 ? -15.420 -1.701 24.728 1.00 89.44 184 ASP A C 1
ATOM 1483 O O . ASP A 1 184 ? -16.463 -1.491 25.354 1.00 89.44 184 ASP A O 1
ATOM 1487 N N . TYR A 1 185 ? -14.876 -0.775 23.930 1.00 8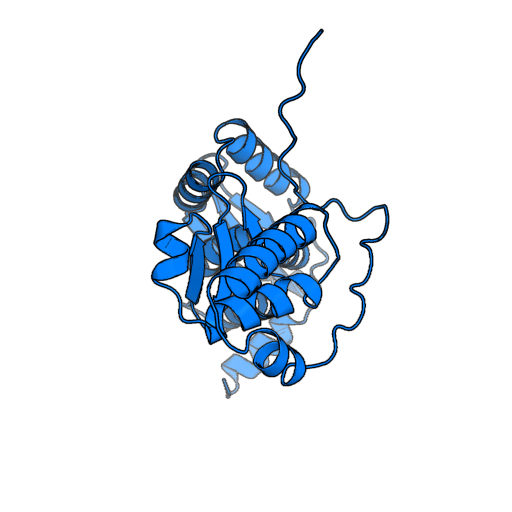8.62 185 TYR A N 1
ATOM 1488 C CA . TYR A 1 185 ? -15.441 0.565 23.772 1.00 88.62 185 TYR A CA 1
ATOM 1489 C C . TYR A 1 185 ? -16.891 0.527 23.263 1.00 88.62 185 TYR A C 1
ATOM 1491 O O . TYR A 1 185 ? -17.770 1.212 23.794 1.00 88.62 185 TYR A O 1
ATOM 1499 N N . CYS A 1 186 ? -17.171 -0.285 22.237 1.00 87.62 186 CYS A N 1
ATOM 1500 C CA . CYS A 1 186 ? -18.515 -0.400 21.678 1.00 87.62 186 CYS A CA 1
ATOM 1501 C C . CYS A 1 186 ? -19.501 -1.024 22.674 1.00 87.62 186 CYS A C 1
ATOM 1503 O O . CYS A 1 186 ? -20.656 -0.605 22.726 1.00 87.62 186 CYS A O 1
ATOM 1505 N N . THR A 1 187 ? -19.058 -1.996 23.470 1.00 88.12 187 THR A N 1
ATOM 1506 C CA . THR A 1 187 ? -19.894 -2.649 24.484 1.00 88.12 187 THR A CA 1
ATOM 1507 C C . THR A 1 187 ? -20.273 -1.675 25.596 1.00 88.12 187 THR A C 1
ATOM 1509 O O . THR A 1 187 ? -21.422 -1.672 26.035 1.00 88.12 187 THR A O 1
ATOM 1512 N N . GLU A 1 188 ? -19.346 -0.809 26.010 1.00 87.56 188 GLU A N 1
ATOM 1513 C CA . GLU A 1 188 ? -19.592 0.178 27.062 1.00 87.56 188 GLU A CA 1
ATOM 1514 C C . GLU A 1 188 ? -20.431 1.373 26.575 1.00 87.56 188 GLU A C 1
ATOM 1516 O O . GLU A 1 188 ? -21.306 1.858 27.293 1.00 87.56 188 GLU A O 1
ATOM 1521 N N . LYS A 1 189 ? -20.169 1.880 25.360 1.00 85.00 189 LYS A N 1
ATOM 1522 C CA . LYS A 1 189 ? -20.705 3.176 24.900 1.00 85.00 189 LYS A CA 1
ATOM 1523 C C . LYS A 1 189 ? -21.824 3.096 23.864 1.00 85.00 189 LYS A C 1
ATOM 1525 O O . LYS A 1 189 ? -22.507 4.099 23.661 1.00 85.00 189 LYS A O 1
ATOM 1530 N N . ILE A 1 190 ? -22.030 1.960 23.190 1.00 83.56 190 ILE A N 1
ATOM 1531 C CA . ILE A 1 190 ? -22.996 1.846 22.085 1.00 83.56 190 ILE A CA 1
ATOM 1532 C C . ILE A 1 190 ? -24.154 0.915 22.473 1.00 83.56 190 ILE A C 1
ATOM 1534 O O . ILE A 1 190 ? -24.020 -0.315 22.455 1.00 83.56 190 ILE A O 1
ATOM 1538 N N . PRO A 1 191 ? -25.356 1.470 22.721 1.00 78.25 191 PRO A N 1
ATOM 1539 C CA . PRO A 1 191 ? -26.559 0.667 22.879 1.00 78.25 191 PRO A CA 1
ATOM 1540 C C . PRO A 1 191 ? -26.803 -0.192 21.630 1.00 78.25 191 PRO A C 1
ATOM 1542 O O . PRO A 1 191 ? -26.751 0.301 20.505 1.00 78.25 191 PRO A O 1
ATOM 1545 N N . ARG A 1 192 ? -27.136 -1.475 21.822 1.00 83.25 192 ARG A N 1
ATOM 1546 C CA . ARG A 1 192 ? -27.416 -2.462 20.752 1.00 83.25 192 ARG A CA 1
ATOM 1547 C C . ARG A 1 192 ? -26.205 -2.917 19.921 1.00 83.25 192 ARG A C 1
ATOM 1549 O O . ARG A 1 192 ? -26.410 -3.532 18.872 1.00 83.25 192 ARG A O 1
ATOM 1556 N N . TYR A 1 193 ? -24.973 -2.722 20.395 1.00 85.19 193 TYR A N 1
ATOM 1557 C CA . TYR A 1 193 ? -23.753 -3.244 19.759 1.00 85.19 193 TYR A CA 1
ATOM 1558 C C . TYR A 1 193 ? -23.881 -4.714 19.295 1.00 85.19 193 TYR A C 1
ATOM 1560 O O . TYR A 1 193 ? -23.674 -5.014 18.117 1.00 85.19 193 TYR A O 1
ATOM 1568 N N . ALA A 1 194 ? -24.349 -5.614 20.168 1.00 80.50 194 ALA A N 1
ATOM 1569 C CA . ALA A 1 194 ? -24.536 -7.032 19.838 1.00 80.50 194 ALA A CA 1
ATOM 1570 C C . ALA A 1 194 ? -25.502 -7.265 18.656 1.00 80.50 194 ALA A C 1
ATOM 1572 O O . ALA A 1 194 ? -25.249 -8.103 17.791 1.00 80.50 194 ALA A O 1
ATOM 1573 N N . GLN A 1 195 ? -26.590 -6.489 18.565 1.00 82.31 195 GLN A N 1
ATOM 1574 C CA . GLN A 1 195 ? -27.540 -6.589 17.450 1.00 82.31 195 GLN A CA 1
ATOM 1575 C C . GLN A 1 195 ? -26.912 -6.113 16.136 1.00 82.31 195 GLN A C 1
ATOM 1577 O O . GLN A 1 195 ? -27.171 -6.696 15.085 1.00 82.31 195 GLN A O 1
ATOM 1582 N N . MET A 1 196 ? -26.085 -5.064 16.184 1.00 83.12 196 MET A N 1
ATOM 1583 C CA . MET A 1 196 ? -25.370 -4.552 15.013 1.00 83.12 196 MET A CA 1
ATOM 1584 C C . MET A 1 196 ? -24.323 -5.555 14.520 1.00 83.12 196 MET A C 1
ATOM 1586 O O . MET A 1 196 ? -24.253 -5.814 13.321 1.00 83.12 196 MET A O 1
ATOM 1590 N N . LYS A 1 197 ? -23.571 -6.168 15.440 1.00 81.88 197 LYS A N 1
ATOM 1591 C CA . LYS A 1 197 ? -22.571 -7.198 15.138 1.00 81.88 197 LYS A CA 1
ATOM 1592 C C . LYS A 1 197 ? -23.198 -8.440 14.505 1.00 81.88 197 LYS A C 1
ATOM 1594 O O . LYS A 1 197 ? -22.713 -8.909 13.483 1.00 81.88 197 LYS A O 1
ATOM 1599 N N . ASN A 1 198 ? -24.334 -8.903 15.028 1.00 80.31 198 ASN A N 1
ATOM 1600 C CA . ASN A 1 198 ? -25.049 -10.070 14.495 1.00 80.31 198 ASN A CA 1
ATOM 1601 C C . ASN A 1 198 ? -25.614 -9.867 13.078 1.00 80.31 198 ASN A C 1
ATOM 1603 O O . ASN A 1 198 ? -25.910 -10.843 12.394 1.00 80.31 198 ASN A O 1
ATOM 1607 N N . ARG A 1 199 ? -25.772 -8.614 12.625 1.00 80.88 199 ARG A N 1
ATOM 1608 C CA . ARG A 1 199 ? -26.170 -8.292 11.242 1.00 80.88 199 ARG A CA 1
ATOM 1609 C C . ARG A 1 199 ? -25.003 -8.350 10.256 1.00 80.88 199 ARG A C 1
ATOM 1611 O O . ARG A 1 199 ? -25.237 -8.329 9.049 1.00 80.88 199 ARG A O 1
ATOM 1618 N N . LEU A 1 200 ? -23.762 -8.379 10.740 1.00 79.12 20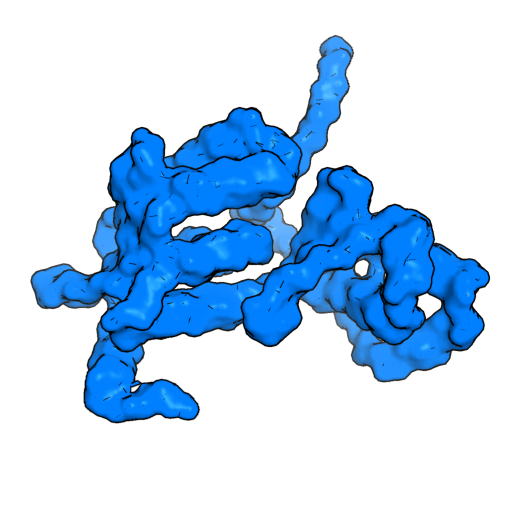0 LEU A N 1
ATOM 1619 C CA . LEU A 1 200 ? -22.587 -8.553 9.895 1.00 79.12 200 LEU A CA 1
ATOM 1620 C C . LEU A 1 200 ? -22.359 -10.040 9.600 1.00 79.12 200 LEU A C 1
ATOM 1622 O O . LEU A 1 200 ? -22.847 -10.920 10.309 1.00 79.12 200 LEU A O 1
ATOM 1626 N N . LYS A 1 201 ? -21.637 -10.326 8.507 1.00 69.81 201 LYS A N 1
ATOM 1627 C CA . LYS A 1 201 ? -21.288 -11.704 8.134 1.00 69.81 201 LYS A CA 1
ATOM 1628 C C . LYS A 1 201 ? -20.626 -12.402 9.323 1.00 69.81 201 LYS A C 1
ATOM 1630 O O . LYS A 1 201 ? -19.752 -11.814 9.955 1.00 69.81 201 LYS A O 1
ATOM 1635 N N . LYS A 1 202 ? -21.018 -13.656 9.587 1.00 70.81 202 LYS A N 1
ATOM 1636 C CA . LYS A 1 202 ? -20.388 -14.482 10.625 1.00 70.81 202 LYS A CA 1
ATOM 1637 C C . LYS A 1 202 ? -18.872 -14.464 10.451 1.00 70.81 202 LYS A C 1
ATOM 1639 O O . LYS A 1 202 ? -18.371 -14.648 9.339 1.00 70.81 202 LYS A O 1
ATOM 1644 N N . ILE A 1 203 ? -18.176 -14.260 11.565 1.00 67.50 203 ILE A N 1
ATOM 1645 C CA . ILE A 1 203 ? -16.718 -14.274 11.625 1.00 67.50 203 ILE A CA 1
ATOM 1646 C C . ILE A 1 203 ? -16.269 -15.667 11.180 1.00 67.50 203 ILE A C 1
ATOM 1648 O O . ILE A 1 203 ? -16.497 -16.654 11.874 1.00 67.50 203 ILE A O 1
ATOM 1652 N N . THR A 1 204 ? -15.698 -15.748 9.981 1.00 64.19 204 THR A N 1
ATOM 1653 C CA . THR A 1 204 ? -14.952 -16.932 9.551 1.00 64.19 204 THR A CA 1
ATOM 1654 C C . THR A 1 204 ? -13.555 -16.776 10.128 1.00 64.19 204 THR A C 1
ATOM 1656 O O . THR A 1 204 ? -12.985 -15.688 10.029 1.00 64.19 204 THR A O 1
ATOM 1659 N N . THR A 1 205 ? -13.031 -17.815 10.774 1.00 67.38 205 THR A N 1
ATOM 1660 C CA . THR A 1 205 ? -11.683 -17.792 11.347 1.00 67.38 205 THR A CA 1
ATOM 1661 C C . THR A 1 205 ? -10.669 -17.408 10.275 1.00 67.38 205 THR A C 1
ATOM 1663 O O . THR A 1 205 ? -10.653 -17.974 9.181 1.00 67.38 205 THR A O 1
ATOM 1666 N N . GLN A 1 206 ? -9.845 -16.406 10.581 1.00 77.56 206 GLN A N 1
ATOM 1667 C CA . GLN A 1 206 ? -8.788 -15.976 9.677 1.00 77.56 206 GLN A CA 1
ATOM 1668 C C . GLN A 1 206 ? -7.749 -17.089 9.514 1.00 77.56 206 GLN A C 1
ATOM 1670 O O . GLN A 1 206 ? -7.427 -17.777 10.487 1.00 77.56 206 GLN A O 1
ATOM 1675 N N . PRO A 1 207 ? -7.185 -17.257 8.308 1.00 75.62 207 PRO A N 1
ATOM 1676 C CA . PRO A 1 207 ? -6.036 -18.125 8.134 1.00 75.62 207 PRO A CA 1
ATOM 1677 C C . PRO A 1 207 ? -4.854 -17.605 8.965 1.00 75.62 207 PRO A C 1
ATOM 1679 O O . PRO A 1 207 ? -4.648 -16.395 9.100 1.00 75.62 207 PRO A O 1
ATOM 1682 N N . ILE A 1 208 ? -4.057 -18.525 9.502 1.00 72.12 208 ILE A N 1
ATOM 1683 C CA . ILE A 1 208 ? -2.769 -18.211 10.130 1.00 72.12 208 ILE A CA 1
ATOM 1684 C C . ILE A 1 208 ? -1.730 -18.098 9.013 1.00 72.12 208 ILE A C 1
ATOM 1686 O O . ILE A 1 208 ? -1.751 -18.879 8.058 1.00 72.12 208 ILE A O 1
ATOM 1690 N N . MET A 1 209 ? -0.846 -17.103 9.094 1.00 67.19 209 MET A N 1
ATOM 1691 C CA . MET A 1 209 ? 0.198 -16.928 8.087 1.00 67.19 209 MET A CA 1
ATOM 1692 C C . MET A 1 209 ? 1.161 -18.132 8.113 1.00 67.19 209 MET A C 1
ATOM 1694 O O . MET A 1 209 ? 1.624 -18.493 9.196 1.00 67.19 209 MET A O 1
ATOM 1698 N N . PRO A 1 210 ? 1.483 -18.760 6.965 1.00 56.34 210 PRO A N 1
ATOM 1699 C CA . PRO A 1 210 ? 2.448 -19.853 6.922 1.00 56.34 210 PRO A CA 1
ATOM 1700 C C . PRO A 1 210 ? 3.823 -19.388 7.410 1.00 56.34 210 PRO A C 1
ATOM 1702 O O . PRO A 1 210 ? 4.319 -18.342 6.977 1.00 56.34 210 PRO A O 1
ATOM 1705 N N . SER A 1 211 ? 4.448 -20.181 8.278 1.00 39.22 211 SER A N 1
ATOM 1706 C CA . SER A 1 211 ? 5.805 -19.975 8.791 1.00 39.22 211 SER A CA 1
ATOM 1707 C C . SER A 1 211 ? 6.801 -19.935 7.622 1.00 39.22 211 SER A C 1
ATOM 1709 O O . SER A 1 211 ? 7.194 -20.974 7.105 1.00 39.22 211 SER A O 1
ATOM 1711 N N . GLY A 1 212 ? 7.160 -18.743 7.140 1.00 40.12 212 GLY A N 1
ATOM 1712 C CA . GLY A 1 212 ? 8.064 -18.578 5.991 1.00 40.12 212 GLY A CA 1
ATOM 1713 C C . GLY A 1 212 ? 7.769 -17.372 5.098 1.00 40.12 212 GLY A C 1
ATOM 1714 O O . GLY A 1 212 ? 8.628 -16.968 4.318 1.00 40.12 212 GLY A O 1
ATOM 1715 N N . VAL A 1 213 ? 6.595 -16.745 5.228 1.00 42.62 213 VAL A N 1
ATOM 1716 C CA . VAL A 1 213 ? 6.325 -15.447 4.594 1.00 42.62 213 VAL A CA 1
ATOM 1717 C C . VAL A 1 213 ? 6.696 -14.352 5.589 1.00 42.62 213 VAL A C 1
ATOM 1719 O O . VAL A 1 213 ? 6.000 -14.148 6.576 1.00 42.62 213 VAL A O 1
ATOM 1722 N N . VAL A 1 214 ? 7.816 -13.664 5.361 1.00 37.44 214 VAL A N 1
ATOM 1723 C CA . VAL A 1 214 ? 8.233 -12.528 6.195 1.00 37.44 214 VAL A CA 1
ATOM 1724 C C . VAL A 1 214 ? 7.229 -11.390 5.999 1.00 37.44 214 VAL A C 1
ATOM 1726 O O . VAL A 1 214 ? 7.272 -10.668 5.002 1.00 37.44 214 VAL A O 1
ATOM 1729 N N . SER A 1 215 ? 6.299 -11.234 6.939 1.00 38.88 215 SER A N 1
ATOM 1730 C CA . SER A 1 215 ? 5.590 -9.973 7.125 1.00 38.88 215 SER A CA 1
ATOM 1731 C C . SER A 1 215 ? 6.590 -8.966 7.678 1.00 38.88 215 SER A C 1
ATOM 1733 O O . SER A 1 215 ? 7.241 -9.239 8.683 1.00 38.88 215 SER A O 1
ATOM 1735 N N . VAL A 1 216 ? 6.716 -7.805 7.038 1.00 41.12 216 VAL A N 1
ATOM 1736 C CA . VAL A 1 216 ? 7.475 -6.675 7.588 1.00 41.12 216 VAL A CA 1
ATOM 1737 C C . VAL A 1 216 ? 6.669 -6.110 8.762 1.00 41.12 216 VAL A C 1
ATOM 1739 O O . VAL A 1 216 ? 5.894 -5.167 8.610 1.00 41.12 216 VAL A O 1
ATOM 1742 N N . THR A 1 217 ? 6.771 -6.754 9.921 1.00 38.47 217 THR A N 1
ATOM 1743 C CA . THR A 1 217 ? 6.338 -6.217 11.211 1.00 38.47 217 THR A CA 1
ATOM 1744 C C . THR A 1 217 ? 7.477 -5.364 11.772 1.00 38.47 217 THR A C 1
ATOM 1746 O O . THR A 1 217 ? 8.635 -5.776 11.687 1.00 38.47 217 THR A O 1
ATOM 1749 N N . PRO A 1 218 ? 7.201 -4.175 12.333 1.00 36.84 218 PRO A N 1
ATOM 1750 C CA . PRO A 1 218 ? 8.234 -3.406 13.006 1.00 36.84 218 PRO A CA 1
ATOM 1751 C C . PRO A 1 218 ? 8.691 -4.178 14.247 1.00 36.84 218 PRO A C 1
ATOM 1753 O O . PRO A 1 218 ? 7.882 -4.599 15.074 1.00 36.84 218 PRO A O 1
ATOM 1756 N N . SER A 1 219 ? 9.999 -4.397 14.346 1.00 33.44 219 SER A N 1
ATOM 1757 C CA . SER A 1 219 ? 10.662 -5.006 15.495 1.00 33.44 219 SER A CA 1
ATOM 1758 C C . SER A 1 219 ? 10.310 -4.261 16.786 1.00 33.44 219 SER A C 1
ATOM 1760 O O . SER A 1 219 ? 10.466 -3.040 16.858 1.00 33.44 219 SER A O 1
ATOM 1762 N N . LYS A 1 220 ? 9.876 -4.996 17.819 1.00 33.59 220 LYS A N 1
ATOM 1763 C CA . LYS A 1 220 ? 9.788 -4.481 19.196 1.00 33.59 220 LYS A CA 1
ATOM 1764 C C . LYS A 1 220 ? 11.156 -3.918 19.623 1.00 33.59 220 LYS A C 1
ATOM 1766 O O . LYS A 1 220 ? 12.167 -4.551 19.314 1.00 33.59 220 LYS A O 1
ATOM 1771 N N . PRO A 1 221 ? 11.222 -2.804 20.375 1.00 37.84 221 PRO A N 1
ATOM 1772 C CA . PRO A 1 221 ? 12.455 -2.420 21.046 1.00 37.84 221 PRO A CA 1
ATOM 1773 C C . PRO A 1 221 ? 12.730 -3.446 22.151 1.00 37.84 221 PRO A C 1
ATOM 1775 O O . PRO A 1 221 ? 12.009 -3.527 23.146 1.00 37.84 221 PRO A O 1
ATOM 1778 N N . GLY A 1 222 ? 13.735 -4.292 21.932 1.00 31.91 222 GLY A N 1
ATOM 1779 C CA . GLY A 1 222 ? 14.238 -5.213 22.940 1.00 31.91 222 GLY A CA 1
ATOM 1780 C C . GLY A 1 222 ? 14.922 -4.431 24.054 1.00 31.91 222 GLY A C 1
ATOM 1781 O O . GLY A 1 222 ? 15.911 -3.741 23.818 1.00 31.91 222 GLY A O 1
ATOM 1782 N N . VAL A 1 223 ? 14.370 -4.553 25.258 1.00 33.38 223 VAL A N 1
ATOM 1783 C CA . VAL A 1 223 ? 15.023 -4.214 26.523 1.00 33.38 223 VAL A CA 1
ATOM 1784 C C . VAL A 1 223 ? 16.302 -5.046 26.623 1.00 33.38 223 VAL A C 1
ATOM 1786 O O . VAL A 1 223 ? 16.237 -6.274 26.587 1.00 33.38 223 VAL A O 1
ATOM 1789 N N . GLN A 1 224 ? 17.453 -4.380 26.706 1.00 33.88 224 GLN A N 1
ATOM 1790 C CA . GLN A 1 224 ? 18.714 -5.017 27.081 1.00 33.88 224 GLN A CA 1
ATOM 1791 C C . GLN A 1 224 ? 18.744 -5.167 28.608 1.00 33.88 224 GLN A C 1
ATOM 1793 O O . GLN A 1 224 ? 18.487 -4.194 29.320 1.00 33.88 224 GLN A O 1
ATOM 1798 N N . ILE A 1 225 ? 19.032 -6.381 29.082 1.00 40.03 225 ILE A N 1
ATOM 1799 C CA . ILE A 1 225 ? 19.638 -6.629 30.398 1.00 40.03 225 ILE A CA 1
ATOM 1800 C C . ILE A 1 225 ? 21.117 -6.883 30.135 1.00 40.03 225 ILE A C 1
ATOM 1802 O O . ILE A 1 225 ? 21.392 -7.651 29.182 1.00 40.03 225 ILE A O 1
#

Organism: NCBI:txid360622

Foldseek 3Di:
DDDDDQLVVLVVLLPFDADDDWPLVVVVVVLVVLCVVPVAPVSSLVSLLQFFQAWEWDADPVVSHIWIKTAGPPPGITTHDLVSLLLDALSSLLSRLVRQDPPGSNSVVSSVSSLVSNQQHAWDWGDDQTWTWHDDDPDTDIQGLDPVSLVVDDLLVLLVQLLSLQAGAADDPRSPVVSVSSVVCCVVPPPCSVVSNVPDDPRDGHHHDPPPPDDPDRDDPDDDD

Radius of gyration: 20.03 Å; chains: 1; bounding box: 48×32×60 Å

Sequence (225 aa):
MKQGIKWDKAREMFDIPQRGTNNDATFLKLLEKIRTVNPDNSLYMKALKEDILRITSAFDQVRQELFIYVSSALEGSFTISLDLLQRRSLSELWILMSKVKRSSCLNELLYDRLRDSAMKASPQVVHFPYEVKIYRGTTLETVRLDPDSMKLQTAMQLVKLENLLRTSGFASVEKSEVADMISDYCTEKIPRYAQMKNRLKKITTQPIMPSGVVSVTPSKPGVQI

Secondary structure (DSSP, 8-state):
---SHHHHHHHHHHTSPP-S---HHHHHHHHHHHHHH--SHHHHHHHHHHHEEEEEEEEETTTTEEEEEEEESSS-EEEE-HHHHHTS-HHHHHHHHHTB--SSHHHHHHHHHHHHHHHHSPPEEETTTTEEEEEETTEEEEEE-SHHHHHHS-HHHHHHHHHHHHHSSS--HHHHHHHHHHHHHHHHH-TTHHHHHHTSPP-PPPPPPPTT----PPPP-PPP-